Protein AF-A0A6C1E1D7-F1 (afdb_monomer_lite)

Radius of gyration: 38.69 Å; chains: 1; bounding box: 83×49×96 Å

Sequence (293 aa):
MMQIEDVDTNLYDLSISTILPQDEPNFANFLEQNPKIRDDPMIQKLKPLKYFTLKNVTLKKIHELESTGTFCSSDNKLQNFLNDIANTIKNPNYAIDYVTQEIYITKETLTKISEMNHSLDIELSRLKKHVDHTIKDFQKAKDFSPVHKSKFGNFKNAVKKVQGRERSELQGMKFKWNTKQLYERGVLKTIRGEKLAELTVKVFGSSGPKFPDIIFKISTSDGSRFGIQMIDKRKGPDKRYSDDVDSFSFKDLIKTQVEPKIETWKLFHSNVVVNNSQLLHLIVSFFYKRNAL

Foldseek 3Di:
DDDVPPDPDQVLCVLPDDDDPVQFVVQVVVCVVPVVVCPDPVQVPQVVNTPVSVSVVVVVVVVVCVVVVVDDSPPSCVVVVVVVVVVCVVPVPVVVVVVVVVVVVVVVVVVVVVVVVVVVVVVVVVVVVVVVVVQQVLLVVFAQAADDDDPVNVVVVVVVVVVVPPAPDDGTYKDKDFPLRCVVLQFWDAAPPDDFQDQDDDPDDDGGGDDFRKMWMWGDRRLQKIKIWIAHPVPPPVRSPPGQIDMDGLVVLVVCCDPVNPQWDAGSPNRTITGSVSVNVVCCVPRRDPPPD

Structure (mmCIF, N/CA/C/O backbone):
data_AF-A0A6C1E1D7-F1
#
_entry.id   AF-A0A6C1E1D7-F1
#
loop_
_atom_site.group_PDB
_atom_site.id
_atom_site.type_symbol
_atom_site.label_atom_id
_atom_site.label_alt_id
_atom_site.label_comp_id
_atom_site.label_asym_id
_atom_site.label_entity_id
_atom_site.label_seq_id
_atom_site.pdbx_PDB_ins_code
_atom_site.Cartn_x
_atom_site.Cartn_y
_atom_site.Cartn_z
_atom_site.occupancy
_atom_site.B_iso_or_equiv
_atom_site.auth_seq_id
_atom_site.auth_comp_id
_atom_site.auth_asym_id
_atom_site.auth_atom_id
_atom_site.pdbx_PDB_model_num
ATOM 1 N N . MET A 1 1 ? -23.536 -16.550 46.607 1.00 36.09 1 MET A N 1
ATOM 2 C CA . MET A 1 1 ? -24.180 -16.534 45.278 1.00 36.09 1 MET A CA 1
ATOM 3 C C . MET A 1 1 ? -25.668 -16.416 45.520 1.00 36.09 1 MET A C 1
ATOM 5 O O . MET A 1 1 ? -26.163 -17.190 46.320 1.00 36.09 1 MET A O 1
ATOM 9 N N . MET A 1 2 ? -26.338 -15.419 44.945 1.00 35.50 2 MET A N 1
ATOM 10 C CA . MET A 1 2 ? -27.796 -15.319 45.012 1.00 35.50 2 MET A CA 1
ATOM 11 C C . MET A 1 2 ? -28.295 -15.746 43.638 1.00 35.50 2 MET A C 1
ATOM 13 O O . MET A 1 2 ? -28.261 -14.963 42.692 1.00 35.50 2 MET A O 1
ATOM 17 N N . GLN A 1 3 ? -28.596 -17.034 43.511 1.00 43.88 3 GLN A N 1
ATOM 18 C CA . GLN A 1 3 ? -29.315 -17.549 42.356 1.00 43.88 3 GLN A CA 1
ATOM 19 C C . GLN A 1 3 ? -30.718 -16.927 42.415 1.00 43.88 3 GLN A C 1
ATOM 21 O O . GLN A 1 3 ? -31.262 -16.755 43.505 1.00 43.88 3 GLN A O 1
ATOM 26 N N . ILE A 1 4 ? -31.284 -16.511 41.284 1.00 48.66 4 ILE A N 1
ATOM 27 C CA . ILE A 1 4 ? -32.709 -16.169 41.249 1.00 48.66 4 ILE A CA 1
ATOM 28 C C . ILE A 1 4 ? -33.431 -17.514 41.398 1.00 48.66 4 ILE A C 1
ATOM 30 O O . ILE A 1 4 ? -33.478 -18.296 40.456 1.00 48.66 4 ILE A O 1
ATOM 34 N N . GLU A 1 5 ? -33.852 -17.825 42.624 1.00 42.12 5 GLU A N 1
ATOM 35 C CA . GLU A 1 5 ? -34.173 -19.179 43.109 1.00 42.12 5 GLU A CA 1
ATOM 36 C C . GLU A 1 5 ? -35.481 -19.797 42.580 1.00 42.12 5 GLU A C 1
ATOM 38 O O . GLU A 1 5 ? -35.833 -20.882 43.017 1.00 42.12 5 GLU A O 1
ATOM 43 N N . ASP A 1 6 ? -36.158 -19.203 41.595 1.00 39.72 6 ASP A N 1
ATOM 44 C CA . ASP A 1 6 ? -37.453 -19.720 41.106 1.00 39.72 6 ASP A CA 1
ATOM 45 C C . ASP A 1 6 ? -37.507 -20.005 39.596 1.00 39.72 6 ASP A C 1
ATOM 47 O O . ASP A 1 6 ? -38.583 -20.192 39.026 1.00 39.72 6 ASP A O 1
ATOM 51 N N . VAL A 1 7 ? -36.363 -20.037 38.908 1.00 46.25 7 VAL A N 1
ATOM 52 C CA . VAL A 1 7 ? -36.336 -20.245 37.455 1.00 46.25 7 VAL A CA 1
ATOM 53 C C . VAL A 1 7 ? -35.303 -21.317 37.101 1.00 46.25 7 VAL A C 1
ATOM 55 O O . VAL A 1 7 ? -34.115 -21.034 36.994 1.00 46.25 7 VAL A O 1
ATOM 58 N N . ASP A 1 8 ? -35.766 -22.546 36.841 1.00 48.56 8 ASP A N 1
ATOM 59 C CA . ASP A 1 8 ? -34.984 -23.667 36.269 1.00 48.56 8 ASP A CA 1
ATOM 60 C C . ASP A 1 8 ? -34.474 -23.388 34.827 1.00 48.56 8 ASP A C 1
ATOM 62 O O . ASP A 1 8 ? -34.081 -24.295 34.094 1.00 48.56 8 ASP A O 1
ATOM 66 N N . THR A 1 9 ? -34.495 -22.130 34.376 1.00 54.38 9 THR A N 1
ATOM 67 C CA . THR A 1 9 ? -34.135 -21.693 33.019 1.00 54.38 9 THR A CA 1
ATOM 68 C C . THR A 1 9 ? -33.149 -20.521 33.051 1.00 54.38 9 THR A C 1
ATOM 70 O O . THR A 1 9 ? -33.121 -19.718 33.984 1.00 54.38 9 THR A O 1
ATOM 73 N N . ASN A 1 10 ? -32.288 -20.434 32.033 1.00 66.81 10 ASN A N 1
ATOM 74 C CA . ASN A 1 10 ? -31.300 -19.363 31.892 1.00 66.81 10 ASN A CA 1
ATOM 75 C C . ASN A 1 10 ? -32.031 -18.006 31.796 1.00 66.81 10 ASN A C 1
ATOM 77 O O . ASN A 1 10 ? -33.086 -17.904 31.172 1.00 66.81 10 ASN A O 1
ATOM 81 N N . LEU A 1 11 ? -31.477 -16.931 32.369 1.00 70.19 11 LEU A N 1
ATOM 82 C CA . LEU A 1 11 ? -32.023 -15.566 32.235 1.00 70.19 11 LEU A CA 1
ATOM 83 C C . LEU A 1 11 ? -32.239 -15.147 30.776 1.00 70.19 11 LEU A C 1
ATOM 85 O O . LEU A 1 11 ? -33.115 -14.332 30.480 1.00 70.19 11 LEU A O 1
ATOM 89 N N . TYR A 1 12 ? -31.451 -15.715 29.866 1.00 72.06 12 TYR A N 1
ATOM 90 C CA . TYR A 1 12 ? -31.672 -15.569 28.438 1.00 72.06 12 TYR A CA 1
ATOM 91 C C . TYR A 1 12 ? -33.007 -16.179 27.990 1.00 72.06 12 TYR A C 1
ATOM 93 O O . TYR A 1 12 ? -33.784 -15.497 27.324 1.00 72.06 12 TYR A O 1
ATOM 101 N N . ASP A 1 13 ? -33.332 -17.394 28.430 1.00 71.50 13 ASP A N 1
ATOM 102 C CA . ASP A 1 13 ? -34.593 -18.079 28.122 1.00 71.50 13 ASP A CA 1
ATOM 103 C C . ASP A 1 13 ? -35.796 -17.293 28.666 1.00 71.50 13 ASP A C 1
ATOM 105 O O . ASP A 1 13 ? -36.808 -17.115 27.983 1.00 71.50 13 ASP A O 1
ATOM 109 N N . LEU A 1 14 ? -35.654 -16.717 29.866 1.00 73.62 14 LEU A N 1
ATOM 110 C CA . LEU A 1 14 ? -36.649 -15.812 30.441 1.00 73.62 14 LEU A CA 1
ATOM 111 C C . LEU A 1 14 ? -36.851 -14.569 29.557 1.00 73.62 14 LEU A C 1
ATOM 113 O O . LEU A 1 14 ? -37.985 -14.131 29.342 1.00 73.62 14 LEU A O 1
ATOM 117 N N . SER A 1 15 ? -35.768 -14.014 29.007 1.00 73.75 15 SER A N 1
ATOM 118 C CA . SER A 1 15 ? -35.826 -12.829 28.149 1.00 73.75 15 SER A CA 1
ATOM 119 C C . SER A 1 15 ? -36.533 -13.094 26.814 1.00 73.75 15 SER A C 1
ATOM 121 O O . SER A 1 15 ? -37.284 -12.231 26.363 1.00 73.75 15 SER A O 1
ATOM 123 N N . ILE A 1 16 ? -36.383 -14.290 26.231 1.00 77.06 16 ILE A N 1
ATOM 124 C CA . ILE A 1 16 ? -36.999 -14.675 24.944 1.00 77.06 16 ILE A CA 1
ATOM 125 C C . ILE A 1 16 ? -38.365 -15.360 25.091 1.00 77.06 16 ILE A C 1
ATOM 127 O O . ILE A 1 16 ? -39.047 -15.589 24.093 1.00 77.06 16 ILE A O 1
ATOM 131 N N . SER A 1 17 ? -38.777 -15.688 26.319 1.00 81.88 17 SER A N 1
ATOM 132 C CA . SER A 1 17 ? -40.059 -16.343 26.589 1.00 81.88 17 SER A CA 1
ATOM 133 C C . SER A 1 17 ? -41.255 -15.547 26.046 1.00 81.88 17 SER A C 1
ATOM 135 O O . SER A 1 17 ? -41.239 -14.315 25.948 1.00 81.88 17 SER A O 1
ATOM 137 N N . THR A 1 18 ? -42.343 -16.236 25.719 1.00 84.62 18 THR A N 1
ATOM 138 C CA . THR A 1 18 ? -43.606 -15.581 25.358 1.00 84.62 18 THR A CA 1
ATOM 139 C C . THR A 1 18 ? -44.184 -14.812 26.541 1.00 84.62 18 THR A C 1
ATOM 141 O O . THR A 1 18 ? -44.190 -15.307 27.662 1.00 84.62 18 THR A O 1
ATOM 144 N N . ILE A 1 19 ? -44.686 -13.604 26.280 1.00 85.12 19 ILE A N 1
ATOM 145 C CA . ILE A 1 19 ? -45.409 -12.807 27.278 1.00 85.12 19 ILE A CA 1
ATOM 146 C C . ILE A 1 19 ? -46.779 -13.439 27.502 1.00 85.12 19 ILE A C 1
ATOM 148 O O . ILE A 1 19 ? -47.523 -13.671 26.546 1.00 85.12 19 ILE A O 1
ATOM 152 N N . LEU A 1 20 ? -47.100 -13.711 28.761 1.00 88.44 20 LEU A N 1
ATOM 153 C CA . LEU A 1 20 ? -48.358 -14.307 29.173 1.00 88.44 20 LEU A CA 1
ATOM 154 C C . LEU A 1 20 ? -49.388 -13.211 29.501 1.00 88.44 20 LEU A C 1
ATOM 156 O O . LEU A 1 20 ? -49.014 -12.107 29.905 1.00 88.44 20 LEU A O 1
ATOM 160 N N . PRO A 1 21 ? -50.701 -13.484 29.370 1.00 86.69 21 PRO A N 1
ATOM 161 C CA . PRO A 1 21 ? -51.744 -12.494 29.652 1.00 86.69 21 PRO A CA 1
ATOM 162 C C . PRO A 1 21 ? -51.687 -11.895 31.067 1.00 86.69 21 PRO A C 1
ATOM 164 O O . PRO A 1 21 ? -52.088 -10.749 31.258 1.00 86.69 21 PRO A O 1
ATOM 167 N N . GLN A 1 22 ? -51.177 -12.646 32.049 1.00 88.94 22 GLN A N 1
ATOM 168 C CA . GLN A 1 22 ? -51.010 -12.196 33.434 1.00 88.94 22 GLN A CA 1
ATOM 169 C C . GLN A 1 22 ? -49.817 -11.252 33.667 1.00 88.94 22 GLN A C 1
ATOM 171 O O . GLN A 1 22 ? -49.770 -10.587 34.699 1.00 88.94 22 GLN A O 1
ATOM 176 N N . ASP A 1 23 ? -48.867 -11.147 32.736 1.00 87.81 23 ASP A N 1
ATOM 177 C CA . ASP A 1 23 ? -47.647 -10.363 32.967 1.00 87.81 23 ASP A CA 1
ATOM 178 C C . ASP A 1 23 ? -47.924 -8.854 32.975 1.00 87.81 23 ASP A C 1
ATOM 180 O O . ASP A 1 23 ? -47.331 -8.109 33.751 1.00 87.81 23 ASP A O 1
ATOM 184 N N . GLU A 1 24 ? -48.872 -8.395 32.156 1.00 92.00 24 GLU A N 1
ATOM 185 C CA . GLU A 1 24 ? -49.296 -6.991 32.117 1.00 92.00 24 GLU A CA 1
ATOM 186 C C . GLU A 1 24 ? -49.972 -6.526 33.421 1.00 92.00 24 GLU A C 1
ATOM 188 O O . GLU A 1 24 ? -49.528 -5.520 33.983 1.00 92.00 24 GLU A O 1
ATOM 193 N N . PRO A 1 25 ? -50.998 -7.218 33.964 1.00 92.06 25 PRO A N 1
ATOM 194 C CA . PRO A 1 25 ? -51.576 -6.831 35.249 1.00 92.06 25 PRO A CA 1
ATOM 195 C C . PRO A 1 25 ? -50.576 -6.974 36.406 1.00 92.06 25 PRO A C 1
ATOM 197 O O . PRO A 1 25 ? -50.569 -6.133 37.303 1.00 92.06 25 PRO A O 1
ATOM 200 N N . ASN A 1 26 ? -49.680 -7.967 36.370 1.00 92.00 26 ASN A N 1
ATOM 201 C CA . ASN A 1 26 ? -48.618 -8.095 37.371 1.00 92.00 26 ASN A CA 1
ATOM 202 C C . ASN A 1 26 ? -47.640 -6.914 37.324 1.00 92.00 26 ASN A C 1
ATOM 204 O O . ASN A 1 26 ? -47.267 -6.379 38.366 1.00 92.00 26 ASN A O 1
ATOM 208 N N . PHE A 1 27 ? -47.256 -6.472 36.126 1.00 92.56 27 PHE A N 1
ATOM 209 C CA . PHE A 1 27 ? -46.390 -5.312 35.945 1.00 92.56 27 PHE A CA 1
ATOM 210 C C . PHE A 1 27 ? -47.060 -4.011 36.399 1.00 92.56 27 PHE A C 1
ATOM 212 O O . PHE A 1 27 ? -46.421 -3.197 37.066 1.00 92.56 27 PHE A O 1
ATOM 219 N N . ALA A 1 28 ? -48.349 -3.829 36.104 1.00 91.69 28 ALA A N 1
ATOM 220 C CA . ALA A 1 28 ? -49.115 -2.688 36.601 1.00 91.69 28 ALA A CA 1
ATOM 221 C C . ALA A 1 28 ? -49.142 -2.660 38.140 1.00 91.69 28 ALA A C 1
ATOM 223 O O . ALA A 1 28 ? -48.751 -1.657 38.739 1.00 91.69 28 ALA A O 1
ATOM 224 N N . ASN A 1 29 ? -49.481 -3.788 38.775 1.00 94.44 29 ASN A N 1
ATOM 225 C CA . ASN A 1 29 ? -49.466 -3.928 40.233 1.00 94.44 29 ASN A CA 1
ATOM 226 C C . ASN A 1 29 ? -48.073 -3.659 40.825 1.00 94.44 29 ASN A C 1
ATOM 228 O O . ASN A 1 29 ? -47.947 -2.979 41.842 1.00 94.44 29 ASN A O 1
ATOM 232 N N . PHE A 1 30 ? -47.012 -4.152 40.180 1.00 93.12 30 PHE A N 1
ATOM 233 C CA . PHE A 1 30 ? -45.635 -3.918 40.613 1.00 93.12 30 PHE A CA 1
ATOM 234 C C . PHE A 1 30 ? -45.267 -2.428 40.605 1.00 93.12 30 PHE A C 1
ATOM 236 O O . PHE A 1 30 ? -44.665 -1.941 41.565 1.00 93.12 30 PHE A O 1
ATOM 243 N N . LEU A 1 31 ? -45.642 -1.691 39.555 1.00 93.12 31 LEU A N 1
ATOM 244 C CA . LEU A 1 31 ? -45.391 -0.251 39.461 1.00 93.12 31 LEU A CA 1
ATOM 245 C C . LEU A 1 31 ? -46.204 0.555 40.481 1.00 93.12 31 LEU A C 1
ATOM 247 O O . LEU A 1 31 ? -45.703 1.548 41.007 1.00 93.12 31 LEU A O 1
ATOM 251 N N . GLU A 1 32 ? -47.436 0.138 40.775 1.00 92.75 32 GLU A N 1
ATOM 252 C CA . GLU A 1 32 ? -48.267 0.763 41.811 1.00 92.75 32 GLU A CA 1
ATOM 253 C C . GLU A 1 32 ? -47.680 0.565 43.212 1.00 92.75 32 GLU A C 1
ATOM 255 O O . GLU A 1 32 ? -47.616 1.511 43.998 1.00 92.75 32 GLU A O 1
ATOM 260 N N . GLN A 1 33 ? -47.185 -0.640 43.503 1.00 94.44 33 GLN A N 1
ATOM 261 C CA . GLN A 1 33 ? -46.543 -0.965 44.778 1.00 94.44 33 GLN A CA 1
ATOM 262 C C . GLN A 1 33 ? -45.163 -0.308 44.940 1.00 94.44 33 GLN A C 1
ATOM 264 O O . GLN A 1 33 ? -44.702 -0.127 46.066 1.00 94.44 33 GLN A O 1
ATOM 269 N N . ASN A 1 34 ? -44.507 0.084 43.839 1.00 93.00 34 ASN A N 1
ATOM 270 C CA . ASN A 1 34 ? -43.153 0.642 43.844 1.00 93.00 34 ASN A CA 1
ATOM 271 C C . ASN A 1 34 ? -43.075 2.004 43.120 1.00 93.00 34 ASN A C 1
ATOM 273 O O . ASN A 1 34 ? -42.485 2.097 42.037 1.00 93.00 34 ASN A O 1
ATOM 277 N N . PRO A 1 35 ? -43.568 3.101 43.736 1.00 90.25 35 PRO A N 1
ATOM 278 C CA . PRO A 1 35 ? -43.609 4.425 43.106 1.00 90.25 35 PRO A CA 1
ATOM 279 C C . PRO A 1 35 ? -42.238 4.924 42.637 1.00 90.25 35 PRO A C 1
ATOM 281 O O . PRO A 1 35 ? -42.123 5.504 41.564 1.00 90.25 35 PRO A O 1
ATOM 284 N N . LYS A 1 36 ? -41.173 4.623 43.393 1.00 89.06 36 LYS A N 1
ATOM 285 C CA . LYS A 1 36 ? -39.797 5.003 43.032 1.00 89.06 36 LYS A CA 1
ATOM 286 C C . LYS A 1 36 ? -39.331 4.389 41.709 1.00 89.06 36 LYS A C 1
ATOM 288 O O . LYS A 1 36 ? -38.561 5.020 41.000 1.00 89.06 36 LYS A O 1
ATOM 293 N N . ILE A 1 37 ? -39.781 3.174 41.390 1.00 87.81 37 ILE A N 1
ATOM 294 C CA . ILE A 1 37 ? -39.448 2.495 40.129 1.00 87.81 37 ILE A CA 1
ATOM 295 C C . ILE A 1 37 ? -40.308 3.056 39.000 1.00 87.81 37 ILE A C 1
ATOM 297 O O . ILE A 1 37 ? -39.813 3.293 37.903 1.00 87.81 37 ILE A O 1
ATOM 301 N N . ARG A 1 38 ? -41.589 3.324 39.272 1.00 88.56 38 ARG A N 1
ATOM 302 C CA . ARG A 1 38 ? -42.492 3.969 38.311 1.00 88.56 38 ARG A CA 1
ATOM 303 C C . ARG A 1 38 ? -41.980 5.339 37.864 1.00 88.56 38 ARG A C 1
ATOM 305 O O . ARG A 1 38 ? -42.117 5.689 36.694 1.00 88.56 38 ARG A O 1
ATOM 312 N N . ASP A 1 39 ? -41.385 6.084 38.787 1.00 89.12 39 ASP A N 1
ATOM 313 C CA . ASP A 1 39 ? -40.860 7.422 38.531 1.00 89.12 39 ASP A CA 1
ATOM 314 C C . ASP A 1 39 ? -39.430 7.410 37.951 1.00 89.12 39 ASP A C 1
ATOM 316 O O . ASP A 1 39 ? -38.880 8.471 37.648 1.00 89.12 39 ASP A O 1
ATOM 320 N N . ASP A 1 40 ? -38.831 6.231 37.741 1.00 89.44 40 ASP A N 1
ATOM 321 C CA . ASP A 1 40 ? -37.514 6.110 37.124 1.00 89.44 40 ASP A CA 1
ATOM 322 C C . ASP A 1 40 ? -37.534 6.615 35.660 1.00 89.44 40 ASP A C 1
ATOM 324 O O . ASP A 1 40 ? -38.411 6.227 34.873 1.00 89.44 40 ASP A O 1
ATOM 328 N N . PRO A 1 41 ? -36.563 7.451 35.238 1.00 88.62 41 PRO A N 1
ATOM 329 C CA . PRO A 1 41 ? -36.518 8.006 33.886 1.00 88.62 41 PRO A CA 1
ATOM 330 C C . PRO A 1 41 ? -36.483 6.966 32.758 1.00 88.62 41 PRO A C 1
ATOM 332 O O . PRO A 1 41 ? -36.888 7.279 31.637 1.00 88.62 41 PRO A O 1
ATOM 335 N N . MET A 1 42 ? -35.964 5.758 32.996 1.00 86.31 42 MET A N 1
ATOM 336 C CA . MET A 1 42 ? -35.980 4.665 32.022 1.00 86.31 42 MET A CA 1
ATOM 337 C C . MET A 1 42 ? -37.386 4.077 31.885 1.00 86.31 42 MET A C 1
ATOM 339 O O . MET A 1 42 ? -37.840 3.847 30.764 1.00 86.31 42 MET A O 1
ATOM 343 N N . ILE A 1 43 ? -38.090 3.890 33.003 1.00 89.50 43 ILE A N 1
ATOM 344 C CA . ILE A 1 43 ? -39.451 3.344 33.035 1.00 89.50 43 ILE A CA 1
ATOM 345 C C . ILE A 1 43 ? -40.447 4.334 32.426 1.00 89.50 43 ILE A C 1
ATOM 347 O O . ILE A 1 43 ? -41.242 3.954 31.568 1.00 89.50 43 ILE A O 1
ATOM 351 N N . GLN A 1 44 ? -40.341 5.628 32.738 1.00 88.50 44 GLN A N 1
ATOM 352 C CA . GLN A 1 44 ? -41.200 6.666 32.148 1.00 88.50 44 GLN A CA 1
ATOM 353 C C . GLN A 1 44 ? -41.038 6.822 30.624 1.00 88.50 44 GLN A C 1
ATOM 355 O O . GLN A 1 44 ? -41.940 7.316 29.940 1.00 88.50 44 GLN A O 1
ATOM 360 N N . LYS A 1 45 ? -39.894 6.409 30.063 1.00 89.62 45 LYS A N 1
ATOM 361 C CA . LYS A 1 45 ? -39.649 6.427 28.610 1.00 89.62 45 LYS A CA 1
ATOM 362 C C . LYS A 1 45 ? -40.351 5.290 27.867 1.00 89.62 45 LYS A C 1
ATOM 364 O O . LYS A 1 45 ? -40.435 5.352 26.639 1.00 89.62 45 LYS A O 1
ATOM 369 N N . LEU A 1 46 ? -40.869 4.281 28.569 1.00 89.00 46 LEU A N 1
ATOM 370 C CA . LEU A 1 46 ? -41.633 3.197 27.959 1.00 89.00 46 LEU A CA 1
ATOM 371 C C . LEU A 1 46 ? -42.974 3.743 27.454 1.00 89.00 46 LEU A C 1
ATOM 373 O O . LEU A 1 46 ? -43.856 4.104 28.232 1.00 89.00 46 LEU A O 1
ATOM 377 N N . LYS A 1 47 ? -43.130 3.820 26.130 1.00 88.31 47 LYS A N 1
ATOM 378 C CA . LYS A 1 47 ? -44.359 4.279 25.471 1.00 88.31 47 LYS A CA 1
ATOM 379 C C . LYS A 1 47 ? -44.847 3.213 24.483 1.00 88.31 47 LYS A C 1
ATOM 381 O O . LYS A 1 47 ? -44.211 3.047 23.444 1.00 88.31 47 LYS A O 1
ATOM 386 N N . PRO A 1 48 ? -45.960 2.511 24.765 1.00 89.25 48 PRO A N 1
ATOM 387 C CA . PRO A 1 48 ? -46.789 2.596 25.977 1.00 89.25 48 PRO A CA 1
ATOM 388 C C . PRO A 1 48 ? -46.095 1.994 27.216 1.00 89.25 48 PRO A C 1
ATOM 390 O O . PRO A 1 48 ? -45.257 1.104 27.066 1.00 89.25 48 PRO A O 1
ATOM 393 N N . LEU A 1 49 ? -46.464 2.447 28.424 1.00 90.31 49 LEU A N 1
ATOM 394 C CA . LEU A 1 49 ? -45.968 1.909 29.702 1.00 90.31 49 LEU A CA 1
ATOM 395 C C . LEU A 1 49 ? -46.601 0.534 29.958 1.00 90.31 49 LEU A C 1
ATOM 397 O O . LEU A 1 49 ? -47.606 0.411 30.649 1.00 90.31 49 LEU A O 1
ATOM 401 N N . LYS A 1 50 ? -46.045 -0.482 29.303 1.00 91.88 50 LYS A N 1
ATOM 402 C CA . LYS A 1 50 ? -46.510 -1.870 29.300 1.00 91.88 50 LYS A CA 1
ATOM 403 C C . LYS A 1 50 ? -45.334 -2.810 29.504 1.00 91.88 50 LYS A C 1
ATOM 405 O O . LYS A 1 50 ? -44.215 -2.488 29.086 1.00 91.88 50 LYS A O 1
ATOM 410 N N . TYR A 1 51 ? -45.602 -3.983 30.065 1.00 90.25 51 TYR A N 1
ATOM 411 C CA . TYR A 1 51 ? -44.592 -5.023 30.237 1.00 90.25 51 TYR A CA 1
ATOM 412 C C . TYR A 1 51 ? -44.012 -5.458 28.888 1.00 90.25 51 TYR A C 1
ATOM 414 O O . TYR A 1 51 ? -42.797 -5.585 28.742 1.00 90.25 51 TYR A O 1
ATOM 422 N N . PHE A 1 52 ? -44.858 -5.564 27.859 1.00 90.25 52 PHE A N 1
ATOM 423 C CA . PHE A 1 52 ? -44.429 -5.828 26.486 1.00 90.25 52 PHE A CA 1
ATOM 424 C C . PHE A 1 52 ? -43.379 -4.829 25.984 1.00 90.25 52 PHE A C 1
ATOM 426 O O . PHE A 1 52 ? -42.367 -5.215 25.395 1.00 90.25 52 PHE A O 1
ATOM 433 N N . THR A 1 53 ? -43.589 -3.536 26.240 1.00 90.19 53 THR A N 1
ATOM 434 C CA . THR A 1 53 ? -42.646 -2.487 25.834 1.00 90.19 53 THR A CA 1
ATOM 435 C C . THR A 1 53 ? -41.333 -2.609 26.597 1.00 90.19 53 THR A C 1
ATOM 437 O O . THR A 1 53 ? -40.273 -2.515 25.982 1.00 90.19 53 THR A O 1
ATOM 440 N N . LEU A 1 54 ? -41.389 -2.855 27.912 1.00 90.31 54 LEU A N 1
ATOM 441 C CA . LEU A 1 54 ? -40.199 -3.091 28.731 1.00 90.31 54 LEU A CA 1
ATOM 442 C C . LEU A 1 54 ? -39.389 -4.272 28.185 1.00 90.31 54 LEU A C 1
ATOM 444 O O . LEU A 1 54 ? -38.199 -4.123 27.918 1.00 90.31 54 LEU A O 1
ATOM 448 N N . LYS A 1 55 ? -40.041 -5.417 27.955 1.00 88.75 55 LYS A N 1
ATOM 449 C CA . LYS A 1 55 ? -39.388 -6.632 27.456 1.00 88.75 55 LYS A CA 1
ATOM 450 C C . LYS A 1 55 ? -38.733 -6.407 26.093 1.00 88.75 55 LYS A C 1
ATOM 452 O O . LYS A 1 55 ? -37.569 -6.753 25.917 1.00 88.75 55 LYS A O 1
ATOM 457 N N . ASN A 1 56 ? -39.420 -5.747 25.162 1.00 88.25 56 ASN A N 1
ATOM 458 C CA . ASN A 1 56 ? -38.863 -5.442 23.841 1.00 88.25 56 ASN A CA 1
ATOM 459 C C . ASN A 1 56 ? -37.679 -4.476 23.887 1.00 88.25 56 ASN A C 1
ATOM 461 O O . ASN A 1 56 ? -36.703 -4.667 23.163 1.00 88.25 56 ASN A O 1
ATOM 465 N N . VAL A 1 57 ? -37.748 -3.431 24.716 1.00 89.25 57 VAL A N 1
ATOM 466 C CA . VAL A 1 57 ? -36.629 -2.493 24.880 1.00 89.25 57 VAL A CA 1
ATOM 467 C C . VAL A 1 57 ? -35.421 -3.215 25.476 1.00 89.25 57 VAL A C 1
ATOM 469 O O . VAL A 1 57 ? -34.311 -3.046 24.972 1.00 89.25 57 VAL A O 1
ATOM 472 N N . THR A 1 58 ? -35.633 -4.062 26.484 1.00 86.94 58 THR A N 1
ATOM 473 C CA . THR A 1 58 ? -34.578 -4.877 27.098 1.00 86.94 58 THR A CA 1
ATOM 474 C C . THR A 1 58 ? -33.955 -5.846 26.093 1.00 86.94 58 THR A C 1
ATOM 476 O O . THR A 1 58 ? -32.736 -5.859 25.947 1.00 86.94 58 THR A O 1
ATOM 479 N N . LEU A 1 59 ? -34.764 -6.586 25.329 1.00 86.62 59 LEU A N 1
ATOM 480 C CA . LEU A 1 59 ? -34.282 -7.493 24.278 1.00 86.62 59 LEU A CA 1
ATOM 481 C C . LEU A 1 59 ? -33.488 -6.761 23.195 1.00 86.62 59 LEU A C 1
ATOM 483 O O . LEU A 1 59 ? -32.420 -7.214 22.788 1.00 86.62 59 LEU A O 1
ATOM 487 N N . LYS A 1 60 ? -33.962 -5.590 22.759 1.00 87.06 60 LYS A N 1
ATOM 488 C CA . LYS A 1 60 ? -33.235 -4.763 21.794 1.00 87.06 60 LYS A CA 1
ATOM 489 C C . LYS A 1 60 ? -31.861 -4.360 22.331 1.00 87.06 60 LYS A C 1
ATOM 491 O O . LYS A 1 60 ? -30.883 -4.418 21.596 1.00 87.06 60 LYS A O 1
ATOM 496 N N . LYS A 1 61 ? -31.775 -3.982 23.608 1.00 85.31 61 LYS A N 1
ATOM 497 C CA . LYS A 1 61 ? -30.509 -3.613 24.254 1.00 85.31 61 LYS A CA 1
ATOM 498 C C . LYS A 1 61 ? -29.562 -4.801 24.406 1.00 85.31 61 LYS A C 1
ATOM 500 O O . LYS A 1 61 ? -28.372 -4.646 24.153 1.00 85.31 61 LYS A O 1
ATOM 505 N N . ILE A 1 62 ? -30.087 -5.975 24.752 1.00 83.38 62 ILE A N 1
ATOM 506 C CA . ILE A 1 62 ? -29.332 -7.237 24.784 1.00 83.38 62 ILE A CA 1
ATOM 507 C C . ILE A 1 62 ? -28.723 -7.517 23.404 1.00 83.38 62 ILE A C 1
ATOM 509 O O . ILE A 1 62 ? -27.517 -7.725 23.308 1.00 83.38 62 ILE A O 1
ATOM 513 N N . HIS A 1 63 ? -29.515 -7.426 22.332 1.00 84.25 63 HIS A N 1
ATOM 514 C CA . HIS A 1 63 ? -29.016 -7.626 20.969 1.00 84.25 63 HIS A CA 1
ATOM 515 C C . HIS A 1 63 ? -28.019 -6.557 20.513 1.00 84.25 63 HIS A C 1
ATOM 517 O O . HIS A 1 63 ? -27.047 -6.886 19.839 1.00 84.25 63 HIS A O 1
ATOM 523 N N . GLU A 1 64 ? -28.225 -5.286 20.870 1.00 83.69 64 GLU A N 1
ATOM 524 C CA . GLU A 1 64 ? -27.260 -4.217 20.582 1.00 83.69 64 GLU A CA 1
ATOM 525 C C . GLU A 1 64 ? -25.891 -4.546 21.199 1.00 83.69 64 GLU A C 1
ATOM 527 O O . GLU A 1 64 ? -24.880 -4.504 20.502 1.00 83.69 64 GLU A O 1
ATOM 532 N N . LEU A 1 65 ? -25.860 -4.953 22.469 1.00 80.44 65 LEU A N 1
ATOM 533 C CA . LEU A 1 65 ? -24.627 -5.305 23.179 1.00 80.44 65 LEU A CA 1
ATOM 534 C C . LEU A 1 65 ? -23.968 -6.601 22.671 1.00 80.44 65 LEU A C 1
ATOM 536 O O . LEU A 1 65 ? -22.742 -6.733 22.696 1.00 80.44 65 LEU A O 1
ATOM 540 N N . GLU A 1 66 ? -24.761 -7.560 22.199 1.00 82.25 66 GLU A N 1
ATOM 541 C CA . GLU A 1 66 ? -24.247 -8.761 21.538 1.00 82.25 66 GLU A CA 1
ATOM 542 C C . GLU A 1 66 ? -23.632 -8.418 20.174 1.00 82.25 66 GLU A C 1
ATOM 544 O O . GLU A 1 66 ? -22.537 -8.875 19.848 1.00 82.25 66 GLU A O 1
ATOM 549 N N . SER A 1 67 ? -24.274 -7.530 19.407 1.00 81.81 67 SER A N 1
ATOM 550 C CA . SER A 1 67 ? -23.773 -7.080 18.103 1.00 81.81 67 SER A CA 1
ATOM 551 C C . SER A 1 67 ? -22.457 -6.299 18.193 1.00 81.81 67 SER A C 1
ATOM 553 O O . SER A 1 67 ? -21.646 -6.351 17.269 1.00 81.81 67 SER A O 1
ATOM 555 N N . THR A 1 68 ? -22.202 -5.621 19.317 1.00 81.00 68 THR A N 1
ATOM 556 C CA . THR A 1 68 ? -20.925 -4.948 19.601 1.00 81.00 68 THR A CA 1
ATOM 557 C C . THR A 1 68 ? -19.849 -5.893 20.140 1.00 81.00 68 THR A C 1
ATOM 559 O O . THR A 1 68 ? -18.745 -5.445 20.443 1.00 81.00 68 THR A O 1
ATOM 562 N N . GLY A 1 69 ? -20.146 -7.192 20.272 1.00 73.75 69 GLY A N 1
ATOM 563 C CA . GLY A 1 69 ? -19.227 -8.199 20.807 1.00 73.75 69 GLY A CA 1
ATOM 564 C C . GLY A 1 69 ? -18.963 -8.055 22.307 1.00 73.75 69 GLY A C 1
ATOM 565 O O . GLY A 1 69 ? -18.010 -8.637 22.820 1.00 73.75 69 GLY A O 1
ATOM 566 N N . THR A 1 70 ? -19.780 -7.273 23.019 1.00 69.12 70 THR A N 1
ATOM 567 C CA . THR A 1 70 ? -19.576 -6.969 24.442 1.00 69.12 70 THR A CA 1
ATOM 568 C C . THR A 1 70 ? -19.930 -8.166 25.327 1.00 69.12 70 THR A C 1
ATOM 570 O O . THR A 1 70 ? -19.301 -8.370 26.363 1.00 69.12 70 THR A O 1
ATOM 573 N N . PHE A 1 71 ? -20.884 -9.008 24.914 1.00 70.88 71 PHE A N 1
ATOM 574 C CA . PHE A 1 71 ? -21.123 -10.317 25.527 1.00 70.88 71 PHE A CA 1
ATOM 575 C C . PHE A 1 71 ? -21.766 -11.309 24.546 1.00 70.88 71 PHE A C 1
ATOM 577 O O . PHE A 1 71 ? -22.187 -10.933 23.459 1.00 70.88 71 PHE A O 1
ATOM 584 N N . CYS A 1 72 ? -21.834 -12.583 24.946 1.00 66.88 72 CYS A N 1
ATOM 585 C CA . CYS A 1 72 ? -22.545 -13.642 24.229 1.00 66.88 72 CYS A CA 1
ATOM 586 C C . CYS A 1 72 ? -23.725 -14.100 25.086 1.00 66.88 72 CYS A C 1
ATOM 588 O O . CYS A 1 72 ? -23.538 -14.455 26.255 1.00 66.88 72 CYS A O 1
ATOM 590 N N . SER A 1 73 ? -24.933 -14.000 24.536 1.00 63.62 73 SER A N 1
ATOM 591 C CA . SER A 1 73 ? -26.173 -14.154 25.298 1.00 63.62 73 SER A CA 1
ATOM 592 C C . SER A 1 73 ? -26.485 -15.614 25.671 1.00 63.62 73 SER A C 1
ATOM 594 O O . SER A 1 73 ? -27.115 -15.854 26.701 1.00 63.62 73 SER A O 1
ATOM 596 N N . SER A 1 74 ? -25.933 -16.586 24.932 1.00 64.44 74 SER A N 1
ATOM 597 C CA . SER A 1 74 ? -26.068 -18.030 25.188 1.00 64.44 74 SER A CA 1
ATOM 598 C C . SER A 1 74 ? -25.276 -18.553 26.396 1.00 64.44 74 SER A C 1
ATOM 600 O O . SER A 1 74 ? -25.618 -19.600 26.937 1.00 64.44 74 SER A O 1
ATOM 602 N N . ASP A 1 75 ? -24.252 -17.829 26.863 1.00 65.31 75 ASP A N 1
ATOM 603 C CA . ASP A 1 75 ? -23.239 -18.355 27.799 1.00 65.31 75 ASP A CA 1
ATOM 604 C C . ASP A 1 75 ? -23.474 -17.957 29.270 1.00 65.31 75 ASP A C 1
ATOM 606 O O . ASP A 1 75 ? -22.530 -17.725 30.026 1.00 65.31 75 ASP A O 1
ATOM 610 N N . ASN A 1 76 ? -24.733 -17.824 29.699 1.00 62.47 76 ASN A N 1
ATOM 611 C CA . ASN A 1 76 ? -25.103 -17.503 31.091 1.00 62.47 76 ASN A CA 1
ATOM 612 C C . ASN A 1 76 ? -24.536 -16.153 31.615 1.00 62.47 76 ASN A C 1
ATOM 614 O O . ASN A 1 76 ? -24.554 -15.860 32.812 1.00 62.47 76 ASN A O 1
ATOM 618 N N . LYS A 1 77 ? -24.044 -15.286 30.715 1.00 67.56 77 LYS A N 1
ATOM 619 C CA . LYS A 1 77 ? -23.404 -14.000 31.055 1.00 67.56 77 LYS A CA 1
ATOM 620 C C . LYS A 1 77 ? -24.380 -12.955 31.599 1.00 67.56 77 LYS A C 1
ATOM 622 O O . LYS A 1 77 ? -23.950 -12.048 32.304 1.00 67.56 77 LYS A O 1
ATOM 627 N N . LEU A 1 78 ? -25.683 -13.098 31.340 1.00 73.00 78 LEU A N 1
ATOM 628 C CA . LEU A 1 78 ? -26.712 -12.237 31.938 1.00 73.00 78 LEU A CA 1
ATOM 629 C C . LEU A 1 78 ? -26.757 -12.384 33.467 1.00 73.00 78 LEU A C 1
ATOM 631 O O . LEU A 1 78 ? -26.911 -11.388 34.170 1.00 73.00 78 LEU A O 1
ATOM 635 N N . GLN A 1 79 ? -26.530 -13.595 33.990 1.00 73.69 79 GLN A N 1
ATOM 636 C CA . GLN A 1 79 ? -26.426 -13.815 35.433 1.00 73.69 79 GLN A CA 1
ATOM 637 C C . GLN A 1 79 ? -25.164 -13.163 36.008 1.00 73.69 79 GLN A C 1
ATOM 639 O O . GLN A 1 79 ? -25.209 -12.618 37.109 1.00 73.69 79 GLN A O 1
ATOM 644 N N . ASN A 1 80 ? -24.055 -13.165 35.262 1.00 73.31 80 ASN A N 1
ATOM 645 C CA . ASN A 1 80 ? -22.829 -12.482 35.682 1.00 73.31 80 ASN A CA 1
ATOM 646 C C . ASN A 1 80 ? -23.048 -10.972 35.793 1.00 73.31 80 ASN A C 1
ATOM 648 O O . ASN A 1 80 ? -22.708 -10.406 36.821 1.00 73.31 80 ASN A O 1
ATOM 652 N N . PHE A 1 81 ? -23.729 -10.345 34.827 1.00 74.69 81 PHE A N 1
ATOM 653 C CA . PHE A 1 81 ? -24.085 -8.926 34.931 1.00 74.69 81 PHE A CA 1
ATOM 654 C C . PHE A 1 81 ? -24.942 -8.622 36.162 1.00 74.69 81 PHE A C 1
ATOM 656 O O . PHE A 1 81 ? -24.683 -7.647 36.863 1.00 74.69 81 PHE A O 1
ATOM 663 N N . LEU A 1 82 ? -25.944 -9.452 36.464 1.00 76.31 82 LEU A N 1
ATOM 664 C CA . LEU A 1 82 ? -26.753 -9.271 37.673 1.00 76.31 82 LEU A CA 1
ATOM 665 C C . LEU A 1 82 ? -25.935 -9.461 38.953 1.00 76.31 82 LEU A C 1
ATOM 667 O O . LEU A 1 82 ? -26.109 -8.707 39.910 1.00 76.31 82 LEU A O 1
ATOM 671 N N . ASN A 1 83 ? -25.031 -10.440 38.966 1.00 76.56 83 ASN A N 1
ATOM 672 C CA . ASN A 1 83 ? -24.121 -10.665 40.082 1.00 76.56 83 ASN A CA 1
ATOM 673 C C . ASN A 1 83 ? -23.176 -9.475 40.271 1.00 76.56 83 ASN A C 1
ATOM 675 O O . ASN A 1 83 ? -22.969 -9.050 41.405 1.00 76.56 83 ASN A O 1
ATOM 679 N N . ASP A 1 84 ? -22.655 -8.913 39.185 1.00 74.25 84 ASP A N 1
ATOM 680 C CA . ASP A 1 84 ? -21.785 -7.743 39.206 1.00 74.25 84 ASP A CA 1
ATOM 681 C C . ASP A 1 84 ? -22.544 -6.523 39.727 1.00 74.25 84 ASP A C 1
ATOM 683 O O . ASP A 1 84 ? -22.076 -5.887 40.665 1.00 74.25 84 ASP A O 1
ATOM 687 N N . ILE A 1 85 ? -23.768 -6.269 39.248 1.00 80.62 85 ILE A N 1
ATOM 688 C CA . ILE A 1 85 ? -24.642 -5.204 39.770 1.00 80.62 85 ILE A CA 1
ATOM 689 C C . ILE A 1 85 ? -24.891 -5.396 41.272 1.00 80.62 85 ILE A C 1
ATOM 691 O O . ILE A 1 85 ? -24.744 -4.456 42.056 1.00 80.62 85 ILE A O 1
ATOM 695 N N . ALA A 1 86 ? -25.232 -6.613 41.701 1.00 79.56 86 ALA A N 1
ATOM 696 C CA . ALA A 1 86 ? -25.462 -6.913 43.110 1.00 79.56 86 ALA A CA 1
ATOM 697 C C . ALA A 1 86 ? -24.190 -6.719 43.953 1.00 79.56 86 ALA A C 1
ATOM 699 O O . ALA A 1 86 ? -24.265 -6.207 45.071 1.00 79.56 86 ALA A O 1
ATOM 700 N N . ASN A 1 87 ? -23.023 -7.094 43.429 1.00 75.19 87 ASN A N 1
ATOM 701 C CA . ASN A 1 87 ? -21.733 -6.906 44.087 1.00 75.19 87 ASN A CA 1
ATOM 702 C C . ASN A 1 87 ? -21.333 -5.427 44.153 1.00 75.19 87 ASN A C 1
ATOM 704 O O . ASN A 1 87 ? -20.841 -4.992 45.191 1.00 75.19 87 ASN A O 1
ATOM 708 N N . THR A 1 88 ? -21.601 -4.641 43.109 1.00 80.00 88 THR A N 1
ATOM 709 C CA . THR A 1 88 ? -21.392 -3.187 43.084 1.00 80.00 88 THR A CA 1
ATOM 710 C C . THR A 1 88 ? -22.280 -2.478 44.102 1.00 80.00 88 THR A C 1
ATOM 712 O O . THR A 1 88 ? -21.800 -1.604 44.818 1.00 80.00 88 THR A O 1
ATOM 715 N N . ILE A 1 89 ? -23.551 -2.876 44.231 1.00 79.00 89 ILE A N 1
ATOM 716 C CA . ILE A 1 89 ? -24.455 -2.326 45.254 1.00 79.00 89 ILE A CA 1
ATOM 717 C C . ILE A 1 89 ? -23.964 -2.685 46.664 1.00 79.00 89 ILE A C 1
ATOM 719 O O . ILE A 1 89 ? -24.012 -1.848 47.563 1.00 79.00 89 ILE A O 1
ATOM 723 N N . LYS A 1 90 ? -23.476 -3.917 46.864 1.00 80.56 90 LYS A N 1
ATOM 724 C CA . LYS A 1 90 ? -22.951 -4.379 48.160 1.00 80.56 90 LYS A CA 1
ATOM 725 C C . LYS A 1 90 ? -21.632 -3.706 48.541 1.00 80.56 90 LYS A C 1
ATOM 727 O O . LYS A 1 90 ? -21.426 -3.431 49.717 1.00 80.56 90 LYS A O 1
ATOM 732 N N . ASN A 1 91 ? -20.755 -3.452 47.570 1.00 81.44 91 ASN A N 1
ATOM 733 C CA . ASN A 1 91 ? -19.404 -2.932 47.782 1.00 81.44 91 ASN A CA 1
ATOM 734 C C . ASN A 1 91 ? -19.083 -1.792 46.794 1.00 81.44 91 ASN A C 1
ATOM 736 O O . ASN A 1 91 ? -18.265 -1.971 45.886 1.00 81.44 91 ASN A O 1
ATOM 740 N N . PRO A 1 92 ? -19.685 -0.602 46.968 1.00 79.50 92 PRO A N 1
ATOM 741 C CA . PRO A 1 92 ? -19.546 0.497 46.012 1.00 79.50 92 PRO A CA 1
ATOM 742 C C . PRO A 1 92 ? -18.106 1.013 45.903 1.00 79.50 92 PRO A C 1
ATOM 744 O O . PRO A 1 92 ? -17.639 1.294 44.803 1.00 79.50 92 PRO A O 1
ATOM 747 N N . ASN A 1 93 ? -17.369 1.069 47.017 1.00 82.38 93 ASN A N 1
ATOM 748 C CA . ASN A 1 93 ? -15.985 1.558 47.026 1.00 82.38 93 ASN A CA 1
ATOM 749 C C . ASN A 1 93 ? -15.047 0.653 46.214 1.00 82.38 93 ASN A C 1
ATOM 751 O O . ASN A 1 93 ? -14.243 1.153 45.439 1.00 82.38 93 ASN A O 1
ATOM 755 N N . TYR A 1 94 ? -15.212 -0.671 46.310 1.00 79.44 94 TYR A N 1
ATOM 756 C CA . TYR A 1 94 ? -14.411 -1.623 45.534 1.00 79.44 94 TYR A CA 1
ATOM 757 C C . TYR A 1 94 ? -14.624 -1.453 44.023 1.00 79.44 94 TYR A C 1
ATOM 759 O O . TYR A 1 94 ? -13.670 -1.486 43.249 1.00 79.44 94 TYR A O 1
ATOM 767 N N . ALA A 1 95 ? -15.871 -1.227 43.599 1.00 76.19 95 ALA A N 1
ATOM 768 C CA . ALA A 1 95 ? -16.186 -0.977 42.195 1.00 76.19 95 ALA A CA 1
ATOM 769 C C . ALA A 1 95 ? -15.593 0.355 41.701 1.00 76.19 95 ALA A C 1
ATOM 771 O O . ALA A 1 95 ? -15.059 0.414 40.595 1.00 76.19 95 ALA A O 1
ATOM 772 N N . ILE A 1 96 ? -15.646 1.409 42.524 1.00 83.69 96 ILE A N 1
ATOM 773 C CA . ILE A 1 96 ? -15.039 2.709 42.205 1.00 83.69 96 ILE A CA 1
ATOM 774 C C . ILE A 1 96 ? -13.521 2.572 42.049 1.00 83.69 96 ILE A C 1
ATOM 776 O O . ILE A 1 96 ? -12.967 3.074 41.068 1.00 83.69 96 ILE A O 1
ATOM 780 N N . ASP A 1 97 ? -12.856 1.874 42.969 1.00 85.81 97 ASP A N 1
ATOM 781 C CA . ASP A 1 97 ? -11.407 1.665 42.925 1.00 85.81 97 ASP A CA 1
ATOM 782 C C . ASP A 1 97 ? -10.998 0.867 41.680 1.00 85.81 97 ASP A C 1
ATOM 784 O O . ASP A 1 97 ? -10.080 1.268 40.960 1.00 85.81 97 ASP A O 1
ATOM 788 N N . TYR A 1 98 ? -11.733 -0.205 41.365 1.00 81.62 98 TYR A N 1
ATOM 789 C CA . TYR A 1 98 ? -11.506 -1.019 40.170 1.00 81.62 98 TYR A CA 1
ATOM 790 C C . TYR A 1 98 ? -11.621 -0.196 38.880 1.00 81.62 98 TYR A C 1
ATOM 792 O O . TYR A 1 98 ? -10.693 -0.177 38.070 1.00 81.62 98 TYR A O 1
ATOM 800 N N . VAL A 1 99 ? -12.721 0.547 38.714 1.00 84.69 99 VAL A N 1
ATOM 801 C CA . VAL A 1 99 ? -12.948 1.397 37.533 1.00 84.69 99 VAL A CA 1
ATOM 802 C C . VAL A 1 99 ? -11.889 2.495 37.440 1.00 84.69 99 VAL A C 1
ATOM 804 O O . VAL A 1 99 ? -11.392 2.798 36.356 1.00 84.69 99 VAL A O 1
ATOM 807 N N . THR A 1 100 ? -11.493 3.082 38.570 1.00 89.88 100 THR A N 1
ATOM 808 C CA . THR A 1 100 ? -10.445 4.111 38.605 1.00 89.88 100 THR A CA 1
ATOM 809 C C . THR A 1 100 ? -9.107 3.550 38.127 1.00 89.88 100 THR A C 1
ATOM 811 O O . THR A 1 100 ? -8.419 4.188 37.324 1.00 89.88 100 THR A O 1
ATOM 814 N N . GLN A 1 101 ? -8.753 2.342 38.567 1.00 92.25 101 GLN A N 1
ATOM 815 C CA . GLN A 1 101 ? -7.531 1.667 38.148 1.00 92.25 101 GLN A CA 1
ATOM 816 C C . GLN A 1 101 ? -7.575 1.261 36.668 1.00 92.25 101 GLN A C 1
ATOM 818 O O . GLN A 1 101 ? -6.591 1.453 35.952 1.00 92.25 101 GLN A O 1
ATOM 823 N N . GLU A 1 102 ? -8.713 0.7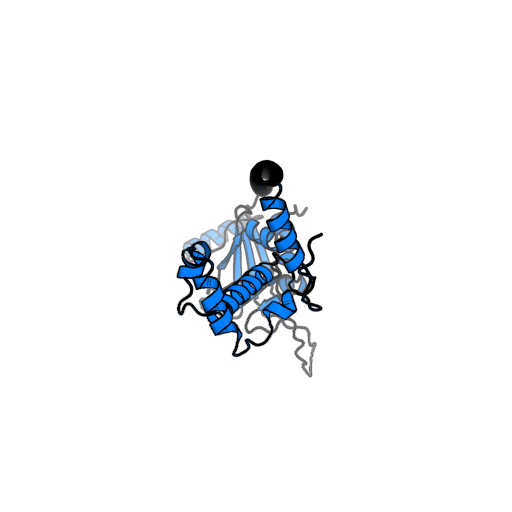70 36.179 1.00 86.88 102 GLU A N 1
ATOM 824 C CA . GLU A 1 102 ? -8.903 0.432 34.765 1.00 86.88 102 GLU A CA 1
ATOM 825 C C . GLU A 1 102 ? -8.764 1.669 33.865 1.00 86.88 102 GLU A C 1
ATOM 827 O O . GLU A 1 102 ? -8.044 1.647 32.861 1.00 86.88 102 GLU A O 1
ATOM 832 N N . ILE A 1 103 ? -9.367 2.794 34.263 1.00 93.81 103 ILE A N 1
ATOM 833 C CA . ILE A 1 103 ? -9.222 4.079 33.567 1.00 93.81 103 ILE A CA 1
ATOM 834 C C . ILE A 1 103 ? -7.760 4.535 33.574 1.00 93.81 103 ILE A C 1
ATOM 836 O O . ILE A 1 103 ? -7.273 5.029 32.555 1.00 93.81 103 ILE A O 1
ATOM 840 N N . TYR A 1 104 ? -7.052 4.385 34.697 1.00 95.50 104 TYR A N 1
ATOM 841 C CA . TYR A 1 104 ? -5.638 4.742 34.795 1.00 95.50 104 TYR A CA 1
ATOM 842 C C . TYR A 1 104 ? -4.783 3.935 33.808 1.00 95.50 104 TYR A C 1
ATOM 844 O O . TYR A 1 104 ? -4.052 4.519 33.006 1.00 95.50 104 TYR A O 1
ATOM 852 N N . ILE A 1 105 ? -4.926 2.606 33.807 1.00 95.00 105 ILE A N 1
ATOM 853 C CA . ILE A 1 105 ? -4.181 1.708 32.910 1.00 95.00 105 ILE A CA 1
ATOM 854 C C . ILE A 1 105 ? -4.507 2.017 31.447 1.00 95.00 105 ILE A C 1
ATOM 856 O O . ILE A 1 105 ? -3.608 2.088 30.605 1.00 95.00 105 ILE A O 1
ATOM 860 N N . THR A 1 106 ? -5.782 2.257 31.139 1.00 93.19 106 THR A N 1
ATOM 861 C CA . THR A 1 106 ? -6.231 2.606 29.787 1.00 93.19 106 THR A CA 1
ATOM 862 C C . THR A 1 106 ? -5.599 3.914 29.317 1.00 93.19 106 THR A C 1
ATOM 864 O O . THR A 1 106 ? -5.093 3.987 28.197 1.00 93.19 106 THR A O 1
ATOM 867 N N . LYS A 1 107 ? -5.558 4.939 30.179 1.00 95.31 107 LYS A N 1
ATOM 868 C CA . LYS A 1 107 ? -4.911 6.223 29.875 1.00 95.31 107 LYS A CA 1
ATOM 869 C C . LYS A 1 107 ? -3.409 6.070 29.659 1.00 95.31 107 LYS A C 1
ATOM 871 O O . LYS A 1 107 ? -2.897 6.602 28.680 1.00 95.31 107 LYS A O 1
ATOM 876 N N . GLU A 1 108 ? -2.711 5.329 30.517 1.00 96.94 108 GLU A N 1
ATOM 877 C CA . GLU A 1 108 ? -1.284 5.049 30.316 1.00 96.94 108 GLU A CA 1
ATOM 878 C C . GLU A 1 108 ? -1.022 4.341 28.985 1.00 96.94 108 GLU A C 1
ATOM 880 O O . GLU A 1 108 ? -0.107 4.708 28.247 1.00 96.94 108 GLU A O 1
ATOM 885 N N . THR A 1 109 ? -1.823 3.321 28.681 1.00 95.38 109 THR A N 1
ATOM 886 C CA . THR A 1 109 ? -1.687 2.533 27.453 1.00 95.38 109 THR A CA 1
ATOM 887 C C . THR A 1 109 ? -1.913 3.418 26.232 1.00 95.38 109 THR A C 1
ATOM 889 O O . THR A 1 109 ? -1.119 3.384 25.293 1.00 95.38 109 THR A O 1
ATOM 892 N N . LEU A 1 110 ? -2.941 4.269 26.265 1.00 96.19 110 LEU A N 1
ATOM 893 C CA . LEU A 1 110 ? -3.221 5.226 25.201 1.00 96.19 110 LEU A CA 1
ATOM 894 C C . LEU A 1 110 ? -2.049 6.190 24.980 1.00 96.19 110 LEU A C 1
ATOM 896 O O . LEU A 1 110 ? -1.652 6.409 23.836 1.00 96.19 110 LEU A O 1
ATOM 900 N N . THR A 1 111 ? -1.465 6.726 26.054 1.00 97.25 111 THR A N 1
ATOM 901 C CA . THR A 1 111 ? -0.294 7.610 25.968 1.00 97.25 111 THR A CA 1
ATOM 902 C C . THR A 1 111 ? 0.892 6.894 25.325 1.00 97.25 111 THR A C 1
ATOM 904 O O . THR A 1 111 ? 1.445 7.398 24.350 1.00 97.25 111 THR A O 1
ATOM 907 N N . LYS A 1 112 ? 1.224 5.678 25.780 1.00 96.31 112 LYS A N 1
ATOM 908 C CA . LYS A 1 112 ? 2.326 4.873 25.220 1.00 96.31 112 LYS A CA 1
ATOM 909 C C . LYS A 1 112 ? 2.114 4.553 23.737 1.00 96.31 112 LYS A C 1
ATOM 911 O O . LYS A 1 112 ? 3.048 4.648 22.943 1.00 96.31 112 LYS A O 1
ATOM 916 N N . ILE A 1 113 ? 0.887 4.207 23.341 1.00 96.62 113 ILE A N 1
ATOM 917 C CA . ILE A 1 113 ? 0.536 3.970 21.932 1.00 96.62 113 ILE A CA 1
ATOM 918 C C . ILE A 1 113 ? 0.691 5.258 21.116 1.00 96.62 113 ILE A C 1
ATOM 920 O O . ILE A 1 113 ? 1.235 5.230 20.013 1.00 96.62 113 ILE A O 1
ATOM 924 N N . SER A 1 114 ? 0.249 6.395 21.654 1.00 96.50 114 SER A N 1
ATOM 925 C CA . SER A 1 114 ? 0.381 7.690 20.986 1.00 96.50 114 SER A CA 1
ATOM 926 C C . SER A 1 114 ? 1.847 8.082 20.777 1.00 96.50 114 SER A C 1
ATOM 928 O O . SER A 1 114 ? 2.209 8.547 19.697 1.00 96.50 114 SER A O 1
ATOM 93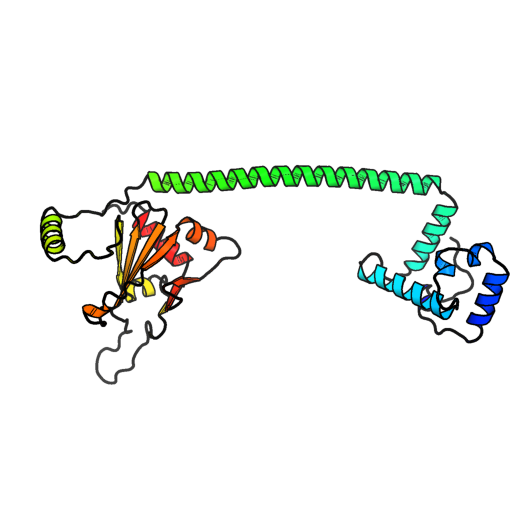0 N N . GLU A 1 115 ? 2.699 7.877 21.781 1.00 97.19 115 GLU A N 1
ATOM 931 C CA . GLU A 1 115 ? 4.143 8.125 21.693 1.00 97.19 115 GLU A CA 1
ATOM 932 C C . GLU A 1 115 ? 4.809 7.218 20.651 1.00 97.19 115 GLU A C 1
ATOM 934 O O . GLU A 1 115 ? 5.600 7.687 19.829 1.00 97.19 115 GLU A O 1
ATOM 939 N N . MET A 1 116 ? 4.442 5.934 20.630 1.00 97.25 116 MET A N 1
ATOM 940 C CA . MET A 1 116 ? 4.946 4.970 19.652 1.00 97.25 116 MET A CA 1
ATOM 941 C C . MET A 1 116 ? 4.544 5.348 18.224 1.00 97.25 116 MET A C 1
ATOM 943 O O . MET A 1 116 ? 5.391 5.363 17.333 1.00 97.25 116 MET A O 1
ATOM 947 N N . ASN A 1 117 ? 3.282 5.725 18.008 1.00 96.19 117 ASN A N 1
ATOM 948 C CA . ASN A 1 117 ? 2.805 6.191 16.705 1.00 96.19 117 ASN A CA 1
ATOM 949 C C . ASN A 1 117 ? 3.562 7.441 16.245 1.00 96.19 117 ASN A C 1
ATOM 951 O O . ASN A 1 117 ? 4.007 7.507 15.100 1.00 96.19 117 ASN A O 1
ATOM 955 N N . HIS A 1 118 ? 3.775 8.404 17.145 1.00 96.56 118 HIS A N 1
ATOM 956 C CA . HIS A 1 118 ? 4.541 9.604 16.829 1.00 96.56 118 HIS A CA 1
ATOM 957 C C . HIS A 1 118 ? 5.992 9.281 16.438 1.00 96.56 118 HIS A C 1
ATOM 959 O O . HIS A 1 118 ? 6.519 9.835 15.471 1.00 96.56 118 HIS A O 1
ATOM 965 N N . SER A 1 119 ? 6.633 8.356 17.158 1.00 96.69 119 SER A N 1
ATOM 966 C CA . SER A 1 119 ? 7.983 7.886 16.842 1.00 96.69 119 SER A CA 1
ATOM 967 C C . SER A 1 119 ? 8.046 7.220 15.462 1.00 96.69 119 SER A C 1
ATOM 969 O O . SER A 1 119 ? 8.893 7.589 14.643 1.00 96.69 119 SER A O 1
ATOM 971 N N . LEU A 1 120 ? 7.102 6.325 15.156 1.00 96.81 120 LEU A N 1
ATOM 972 C CA . LEU A 1 120 ? 7.010 5.654 13.857 1.00 96.81 120 LEU A CA 1
ATOM 973 C C . LEU A 1 120 ? 6.796 6.643 12.703 1.00 96.81 120 LEU A C 1
ATOM 975 O O . LEU A 1 120 ? 7.419 6.500 11.650 1.00 96.81 120 LEU A O 1
ATOM 979 N N . ASP A 1 121 ? 5.980 7.680 12.894 1.00 96.56 121 ASP A N 1
ATOM 980 C CA . ASP A 1 121 ? 5.769 8.723 11.885 1.00 96.56 121 ASP A CA 1
ATOM 981 C C . ASP A 1 121 ? 7.055 9.505 11.577 1.00 96.56 121 ASP A C 1
ATOM 983 O O . ASP A 1 121 ? 7.358 9.803 10.410 1.00 96.56 121 ASP A O 1
ATOM 987 N N . ILE A 1 122 ? 7.850 9.812 12.608 1.00 96.69 122 ILE A N 1
ATOM 988 C CA . ILE A 1 122 ? 9.156 10.461 12.446 1.00 96.69 122 ILE A CA 1
ATOM 989 C C . ILE A 1 122 ? 10.107 9.554 11.658 1.00 96.69 122 ILE A C 1
ATOM 991 O O . ILE A 1 122 ? 10.741 10.014 10.699 1.00 96.69 122 ILE A O 1
ATOM 995 N N . GLU A 1 123 ? 10.201 8.275 12.023 1.00 95.94 123 GLU A N 1
ATOM 996 C CA . GLU A 1 123 ? 11.059 7.305 11.335 1.00 95.94 123 GLU A CA 1
ATOM 997 C C . GLU A 1 123 ? 10.650 7.115 9.874 1.00 95.94 123 GLU A C 1
ATOM 999 O O . GLU A 1 123 ? 11.493 7.167 8.975 1.00 95.94 123 GLU A O 1
ATOM 1004 N N . LEU A 1 124 ? 9.351 6.997 9.608 1.00 94.75 124 LEU A N 1
ATOM 1005 C CA . LEU A 1 124 ? 8.798 6.867 8.267 1.00 94.75 124 LEU A CA 1
ATOM 1006 C C . LEU A 1 124 ? 9.083 8.110 7.413 1.00 94.75 124 LEU A C 1
ATOM 1008 O O . LEU A 1 124 ? 9.451 7.996 6.238 1.00 94.75 124 LEU A O 1
ATOM 1012 N N . SER A 1 125 ? 8.975 9.308 7.990 1.00 94.94 125 SER A N 1
ATOM 1013 C CA . SER A 1 125 ? 9.356 10.561 7.327 1.00 94.94 125 SER A CA 1
ATOM 1014 C C . SER A 1 125 ? 10.855 10.607 7.013 1.00 94.94 125 SER A C 1
ATOM 1016 O O . SER A 1 125 ? 11.255 10.973 5.900 1.00 94.94 125 SER A O 1
ATOM 1018 N N . ARG A 1 126 ? 11.702 10.177 7.956 1.00 95.50 126 ARG A N 1
ATOM 1019 C CA . ARG A 1 126 ? 13.156 10.090 7.768 1.00 95.50 126 ARG A CA 1
ATOM 1020 C C . ARG A 1 126 ? 13.521 9.092 6.670 1.00 95.50 126 ARG A C 1
ATOM 1022 O O . ARG A 1 126 ? 14.332 9.426 5.807 1.00 95.50 126 ARG A O 1
ATOM 1029 N N . LEU A 1 127 ? 12.891 7.920 6.651 1.00 93.88 127 LEU A N 1
ATOM 1030 C CA . LEU A 1 127 ? 13.108 6.896 5.633 1.00 93.88 127 LEU A CA 1
ATOM 1031 C C . LEU A 1 127 ? 12.698 7.393 4.243 1.00 93.88 127 LEU A C 1
ATOM 1033 O O . LEU A 1 127 ? 13.474 7.264 3.298 1.00 93.88 127 LEU A O 1
ATOM 1037 N N . LYS A 1 128 ? 11.533 8.045 4.113 1.00 90.81 128 LYS A N 1
ATOM 1038 C CA . LYS A 1 128 ? 11.094 8.670 2.850 1.00 90.81 128 LYS A CA 1
ATOM 1039 C C . LYS A 1 128 ? 12.117 9.681 2.331 1.00 90.81 128 LYS A C 1
ATOM 1041 O O . LYS A 1 128 ? 12.462 9.649 1.150 1.00 90.81 128 LYS A O 1
ATOM 1046 N N . LYS A 1 129 ? 12.631 10.551 3.209 1.00 93.25 129 LYS A N 1
ATOM 1047 C CA . LYS A 1 129 ? 13.682 11.517 2.853 1.00 93.25 129 LYS A CA 1
ATOM 1048 C C . LYS A 1 129 ? 14.971 10.820 2.428 1.00 93.25 129 LYS A C 1
ATOM 1050 O O . LYS A 1 129 ? 15.579 11.249 1.453 1.00 93.25 129 LYS A O 1
ATOM 1055 N N . HIS A 1 130 ? 15.369 9.759 3.127 1.00 93.25 130 HIS A N 1
ATOM 1056 C CA . HIS A 1 130 ? 16.569 8.999 2.796 1.00 93.25 130 HIS A CA 1
ATOM 1057 C C . HIS A 1 130 ? 16.452 8.339 1.418 1.00 93.25 130 HIS A C 1
ATOM 1059 O O . HIS A 1 130 ? 17.317 8.555 0.578 1.00 93.25 130 HIS A O 1
ATOM 1065 N N . VAL A 1 131 ? 15.339 7.653 1.135 1.00 90.00 131 VAL A N 1
ATOM 1066 C CA . VAL A 1 131 ? 15.057 7.055 -0.184 1.00 90.00 131 VAL A CA 1
ATOM 1067 C C . VAL A 1 131 ? 15.096 8.109 -1.293 1.00 90.00 131 VAL A C 1
ATOM 1069 O O . VAL A 1 131 ? 15.748 7.907 -2.317 1.00 90.00 131 VAL A O 1
ATOM 1072 N N . ASP A 1 132 ? 14.442 9.255 -1.090 1.00 90.38 132 ASP A N 1
ATOM 1073 C CA . ASP A 1 132 ? 14.442 10.341 -2.073 1.00 90.38 132 ASP A CA 1
ATOM 1074 C C . ASP A 1 132 ? 15.836 10.934 -2.296 1.00 90.38 132 ASP A C 1
ATOM 1076 O O . ASP A 1 132 ? 16.178 11.294 -3.424 1.00 90.38 132 ASP A O 1
ATOM 1080 N N . HIS A 1 133 ? 16.644 11.032 -1.240 1.00 92.12 133 HIS A N 1
ATOM 1081 C CA . HIS A 1 133 ? 18.026 11.486 -1.334 1.00 92.12 133 HIS A CA 1
ATOM 1082 C C . HIS A 1 133 ? 18.879 10.487 -2.119 1.00 92.12 133 HIS A C 1
ATOM 1084 O O . HIS A 1 133 ? 19.497 10.871 -3.107 1.00 92.12 133 HIS A O 1
ATOM 1090 N N . THR A 1 134 ? 18.808 9.196 -1.783 1.00 90.00 134 THR A N 1
ATOM 1091 C CA . THR A 1 134 ? 19.536 8.129 -2.482 1.00 90.00 134 THR A CA 1
ATOM 1092 C C . THR A 1 134 ? 19.195 8.079 -3.972 1.00 90.00 134 THR A C 1
ATOM 1094 O O . THR A 1 134 ? 20.095 7.982 -4.805 1.00 90.00 134 THR A O 1
ATOM 1097 N N . ILE A 1 135 ? 17.910 8.189 -4.336 1.00 89.81 135 ILE A N 1
ATOM 1098 C CA . ILE A 1 135 ? 17.489 8.225 -5.747 1.00 89.81 135 ILE A CA 1
ATOM 1099 C C . ILE A 1 135 ? 18.096 9.440 -6.461 1.00 89.81 135 ILE A C 1
ATOM 1101 O O . ILE A 1 135 ? 18.634 9.299 -7.561 1.00 89.81 135 ILE A O 1
ATOM 1105 N N . LYS A 1 136 ? 18.037 10.625 -5.839 1.00 89.62 136 LYS A N 1
ATOM 1106 C CA . LYS A 1 136 ? 18.588 11.860 -6.414 1.00 89.62 136 LYS A CA 1
ATOM 1107 C C . LYS A 1 136 ? 20.102 11.804 -6.569 1.00 89.62 136 LYS A C 1
ATOM 1109 O O . LYS A 1 136 ? 20.611 12.247 -7.593 1.00 89.62 136 LYS A O 1
ATOM 1114 N N . ASP A 1 137 ? 20.819 11.271 -5.590 1.00 87.81 137 ASP A N 1
ATOM 1115 C CA . ASP A 1 137 ? 22.277 11.160 -5.651 1.00 87.81 137 ASP A CA 1
ATOM 1116 C C . ASP A 1 137 ? 22.703 10.190 -6.750 1.00 87.81 137 ASP A C 1
ATOM 1118 O O . ASP A 1 137 ? 23.605 10.488 -7.534 1.00 87.81 137 ASP A O 1
ATOM 1122 N N . PHE A 1 138 ? 21.987 9.073 -6.889 1.00 85.31 138 PHE A N 1
ATOM 1123 C CA . PHE A 1 138 ? 22.226 8.120 -7.965 1.00 85.31 138 PHE A CA 1
ATOM 1124 C C . PHE A 1 138 ? 21.940 8.710 -9.355 1.00 85.31 138 PHE A C 1
ATOM 1126 O O . PHE A 1 138 ? 22.675 8.437 -10.305 1.00 85.31 138 PHE A O 1
ATOM 1133 N N . GLN A 1 139 ? 20.909 9.552 -9.477 1.00 88.38 139 GLN A N 1
ATOM 1134 C CA . GLN A 1 139 ? 20.621 10.317 -10.695 1.00 88.38 139 GLN A CA 1
ATOM 1135 C C . GLN A 1 139 ? 21.721 11.344 -10.995 1.00 88.38 139 GLN A C 1
ATOM 1137 O O . GLN A 1 139 ? 22.231 11.380 -12.109 1.00 88.38 139 GLN A O 1
ATOM 1142 N N . LYS A 1 140 ? 22.154 12.132 -10.004 1.00 84.94 140 LYS A N 1
ATOM 1143 C CA . LYS A 1 140 ? 23.220 13.138 -10.170 1.00 84.94 140 LYS A CA 1
ATOM 1144 C C . LYS A 1 140 ? 24.573 12.532 -10.534 1.00 84.94 140 LYS A C 1
ATOM 1146 O O . LYS A 1 140 ? 25.346 13.157 -11.251 1.00 84.94 140 LYS A O 1
ATOM 1151 N N . ALA A 1 141 ? 24.869 11.331 -10.044 1.00 81.19 141 ALA A N 1
ATOM 1152 C CA . ALA A 1 141 ? 26.117 10.634 -10.336 1.00 81.19 141 ALA A CA 1
ATOM 1153 C C . ALA A 1 141 ? 26.216 10.129 -11.791 1.00 81.19 141 ALA A C 1
ATOM 1155 O O . ALA A 1 141 ? 27.262 9.611 -12.192 1.00 81.19 141 ALA A O 1
ATOM 1156 N N . LYS A 1 142 ? 25.140 10.227 -12.583 1.00 83.56 142 LYS A N 1
ATOM 1157 C CA . LYS A 1 142 ? 25.073 9.738 -13.963 1.00 83.56 142 LYS A CA 1
ATOM 1158 C C . LYS A 1 142 ? 24.934 10.885 -14.954 1.00 83.56 142 LYS A C 1
ATOM 1160 O O . LYS A 1 142 ? 24.157 11.810 -14.756 1.00 83.56 142 LYS A O 1
ATOM 1165 N N . ASP A 1 143 ? 25.667 10.776 -16.059 1.00 83.25 143 ASP A N 1
ATOM 1166 C CA . ASP A 1 143 ? 25.499 11.662 -17.205 1.00 83.25 143 ASP A CA 1
ATOM 1167 C C . ASP A 1 143 ? 24.431 11.092 -18.147 1.00 83.25 143 ASP A C 1
ATOM 1169 O O . ASP A 1 143 ? 24.609 10.026 -18.741 1.00 83.25 143 ASP A O 1
ATOM 1173 N N . PHE A 1 144 ? 23.320 11.815 -18.274 1.00 85.12 144 PHE A N 1
ATOM 1174 C CA . PHE A 1 144 ? 22.229 11.504 -19.200 1.00 85.12 144 PHE A CA 1
ATOM 1175 C C . PHE A 1 144 ? 22.307 12.337 -20.483 1.00 85.12 144 PHE A C 1
ATOM 1177 O O . PHE A 1 144 ? 21.315 12.506 -21.197 1.00 85.12 144 PHE A O 1
ATOM 1184 N N . SER A 1 145 ? 23.486 12.859 -20.811 1.00 81.94 145 SER A N 1
ATOM 1185 C CA . SER A 1 145 ? 23.733 13.479 -22.104 1.00 81.94 145 SER A CA 1
ATOM 1186 C C . SER A 1 145 ? 23.593 12.454 -23.241 1.00 81.94 145 SER A C 1
ATOM 1188 O O . SER A 1 145 ? 23.829 11.254 -23.065 1.00 81.94 145 SER A O 1
ATOM 1190 N N . PRO A 1 146 ? 23.200 12.883 -24.454 1.00 76.69 146 PRO A N 1
ATOM 1191 C CA . PRO A 1 146 ? 23.110 11.984 -25.598 1.00 76.69 146 PRO A CA 1
ATOM 1192 C C . PRO A 1 146 ? 24.460 11.308 -25.893 1.00 76.69 146 PRO A C 1
ATOM 1194 O O . PRO A 1 146 ? 25.433 11.989 -26.216 1.00 76.69 146 PRO A O 1
ATOM 1197 N N . VAL A 1 147 ? 24.503 9.972 -25.857 1.00 67.00 147 VAL A N 1
ATOM 1198 C CA . VAL A 1 147 ? 25.702 9.179 -26.184 1.00 67.00 147 VAL A CA 1
ATOM 1199 C C . VAL A 1 147 ? 26.118 9.456 -27.638 1.00 67.00 147 VAL A C 1
ATOM 1201 O O . VAL A 1 147 ? 25.413 9.079 -28.572 1.00 67.00 147 VAL A O 1
ATOM 1204 N N . HIS A 1 148 ? 27.227 10.185 -27.807 1.00 54.91 148 HIS A N 1
ATOM 1205 C CA . HIS A 1 148 ? 27.921 10.542 -29.054 1.00 54.91 148 HIS A CA 1
ATOM 1206 C C . HIS A 1 148 ? 27.052 10.911 -30.278 1.00 54.91 148 HIS A C 1
ATOM 1208 O O . HIS A 1 148 ? 26.671 10.076 -31.100 1.00 54.91 148 HIS A O 1
ATOM 1214 N N . LYS A 1 149 ? 26.895 12.218 -30.532 1.00 51.25 149 LYS A N 1
ATOM 1215 C CA . LYS A 1 149 ? 26.767 12.712 -31.914 1.00 51.25 149 LYS A CA 1
ATOM 1216 C C . LYS A 1 149 ? 28.175 12.731 -32.513 1.00 51.25 149 LYS A C 1
ATOM 1218 O O . LYS A 1 149 ? 29.010 13.511 -32.064 1.00 51.25 149 LYS A O 1
ATOM 1223 N N . SER A 1 150 ? 28.462 11.900 -33.517 1.00 50.19 150 SER A N 1
ATOM 1224 C CA . SER A 1 150 ? 29.667 12.110 -34.334 1.00 50.19 150 SER A CA 1
ATOM 1225 C C . SER A 1 150 ? 29.642 13.539 -34.900 1.00 50.19 150 SER A C 1
ATOM 1227 O O . SER A 1 150 ? 28.561 14.104 -35.096 1.00 50.19 150 SER A O 1
ATOM 1229 N N . LYS A 1 151 ? 30.804 14.148 -35.176 1.00 52.59 151 LYS A N 1
ATOM 1230 C CA . LYS A 1 151 ? 30.900 15.528 -35.703 1.00 52.59 151 LYS A CA 1
ATOM 1231 C C . LYS A 1 151 ? 30.028 15.758 -36.962 1.00 52.59 151 LYS A C 1
ATOM 1233 O O . LYS A 1 151 ? 29.536 16.862 -37.174 1.00 52.59 151 LYS A O 1
ATOM 1238 N N . PHE A 1 152 ? 29.713 14.701 -37.720 1.00 53.53 152 PHE A N 1
ATOM 1239 C CA . PHE A 1 152 ? 28.790 14.709 -38.868 1.00 53.53 152 PHE A CA 1
ATOM 1240 C C . PHE A 1 152 ? 27.290 14.790 -38.514 1.00 53.53 152 PHE A C 1
ATOM 1242 O O . PHE A 1 152 ? 26.473 15.211 -39.335 1.00 53.53 152 PHE A O 1
ATOM 1249 N N . GLY A 1 153 ? 26.890 14.429 -37.293 1.00 51.44 153 GLY A N 1
ATOM 1250 C CA . GLY A 1 153 ? 25.507 14.546 -36.821 1.00 51.44 153 GLY A CA 1
ATOM 1251 C C . GLY A 1 153 ? 25.037 15.996 -36.664 1.00 51.44 153 GLY A C 1
ATOM 1252 O O . GLY A 1 153 ? 23.842 16.271 -36.785 1.00 51.44 153 GLY A O 1
ATOM 1253 N N . ASN A 1 154 ? 25.964 16.935 -36.448 1.00 53.97 154 ASN A N 1
ATOM 1254 C CA . ASN A 1 154 ? 25.659 18.364 -36.349 1.00 53.97 154 ASN A CA 1
ATOM 1255 C C . ASN A 1 154 ? 25.280 18.967 -37.707 1.00 53.97 154 ASN A C 1
ATOM 1257 O O . ASN A 1 154 ? 24.326 19.739 -37.773 1.00 53.97 154 ASN A O 1
ATOM 1261 N N . PHE A 1 155 ? 25.915 18.523 -38.796 1.00 53.50 155 PHE A N 1
ATOM 1262 C CA . PHE A 1 155 ? 25.584 18.964 -40.155 1.00 53.50 155 PHE A CA 1
ATOM 1263 C C . PHE A 1 155 ? 24.165 18.537 -40.564 1.00 53.50 155 PHE A C 1
ATOM 1265 O O . PHE A 1 155 ? 23.372 19.337 -41.055 1.00 53.50 155 PHE A O 1
ATOM 1272 N N . LYS A 1 156 ? 23.781 17.290 -40.257 1.00 58.19 156 LYS A N 1
ATOM 1273 C CA . LYS A 1 156 ? 22.427 16.775 -40.535 1.00 58.19 156 LYS A CA 1
ATOM 1274 C C . LYS A 1 156 ? 21.340 17.472 -39.705 1.00 58.19 156 LYS A C 1
ATOM 1276 O O . LYS A 1 156 ? 20.202 17.581 -40.159 1.00 58.19 156 LYS A O 1
ATOM 1281 N N . ASN A 1 157 ? 21.673 17.939 -38.500 1.00 53.31 157 ASN A N 1
ATOM 1282 C CA . ASN A 1 157 ? 20.758 18.719 -37.663 1.00 53.31 157 ASN A CA 1
ATOM 1283 C C . ASN A 1 157 ? 20.632 20.171 -38.143 1.00 53.31 157 ASN A C 1
ATOM 1285 O O . ASN A 1 157 ? 19.528 20.705 -38.109 1.00 53.31 157 ASN A O 1
ATOM 1289 N N . ALA A 1 158 ? 21.715 20.783 -38.635 1.00 55.88 158 ALA A N 1
ATOM 1290 C CA . ALA A 1 158 ? 21.680 22.115 -39.242 1.00 55.88 158 ALA A CA 1
ATOM 1291 C C . ALA A 1 158 ? 20.801 22.131 -40.505 1.00 55.88 158 ALA A C 1
ATOM 1293 O O . ALA A 1 158 ? 19.895 22.951 -40.610 1.00 55.88 158 ALA A O 1
ATOM 1294 N N . VAL A 1 159 ? 20.960 21.140 -41.392 1.00 54.78 159 VAL A N 1
ATOM 1295 C CA . VAL A 1 159 ? 20.120 20.993 -42.598 1.00 54.78 159 VAL A CA 1
ATOM 1296 C C . VAL A 1 159 ? 18.641 20.759 -42.246 1.00 54.78 159 VAL A C 1
ATOM 1298 O O . VAL A 1 159 ? 17.755 21.294 -42.904 1.00 54.78 159 VAL A O 1
ATOM 1301 N N . LYS A 1 160 ? 18.343 20.009 -41.175 1.00 53.94 160 LYS A N 1
ATOM 1302 C CA . LYS A 1 160 ? 16.959 19.812 -40.702 1.00 53.94 160 LYS A CA 1
ATOM 1303 C C . LYS A 1 160 ? 16.340 21.054 -40.054 1.00 53.94 160 LYS A C 1
ATOM 1305 O O . LYS A 1 160 ? 15.136 21.238 -40.197 1.00 53.94 160 LYS A O 1
ATOM 1310 N N . LYS A 1 161 ? 17.135 21.875 -39.356 1.00 53.19 161 LYS A N 1
ATOM 1311 C CA . LYS A 1 161 ? 16.682 23.149 -38.771 1.00 53.19 161 LYS A CA 1
ATOM 1312 C C . LYS A 1 161 ? 16.307 24.166 -39.850 1.00 53.19 161 LYS A C 1
ATOM 1314 O O . LYS A 1 161 ? 15.285 24.822 -39.720 1.00 53.19 161 LYS A O 1
ATOM 1319 N N . VAL A 1 162 ? 17.075 24.232 -40.940 1.00 51.50 162 VAL A N 1
ATOM 1320 C CA . VAL A 1 162 ? 16.777 25.110 -42.089 1.00 51.50 162 VAL A CA 1
ATOM 1321 C C . VAL A 1 162 ? 15.498 24.678 -42.827 1.00 51.50 162 VAL A C 1
ATOM 1323 O O . VAL A 1 162 ? 14.799 25.513 -43.384 1.00 51.50 162 VAL A O 1
ATOM 1326 N N . GLN A 1 163 ? 15.126 23.393 -42.773 1.00 50.28 163 GLN A N 1
ATOM 1327 C CA . GLN A 1 163 ? 13.882 22.870 -43.362 1.00 50.28 163 GLN A CA 1
ATOM 1328 C C . GLN A 1 163 ? 12.635 22.998 -42.455 1.00 50.28 163 GLN A C 1
ATOM 1330 O O . GLN A 1 163 ? 11.641 22.317 -42.705 1.00 50.28 163 GLN A O 1
ATOM 1335 N N . GLY A 1 164 ? 12.668 23.812 -41.390 1.00 39.88 164 GLY A N 1
ATOM 1336 C CA . GLY A 1 164 ? 11.482 24.170 -40.591 1.00 39.88 164 GLY A CA 1
ATOM 1337 C C . GLY A 1 164 ? 10.779 23.017 -39.857 1.00 39.88 164 GLY A C 1
ATOM 1338 O O . GLY A 1 164 ? 9.688 23.190 -39.328 1.00 39.88 164 GLY A O 1
ATOM 1339 N N . ARG A 1 165 ? 11.372 21.819 -39.804 1.00 45.69 165 ARG A N 1
ATOM 1340 C CA . ARG A 1 165 ? 10.806 20.670 -39.083 1.00 45.69 165 ARG A CA 1
ATOM 1341 C C . ARG A 1 165 ? 11.302 20.678 -37.640 1.00 45.69 165 ARG A C 1
ATOM 1343 O O . ARG A 1 165 ? 12.142 19.849 -37.279 1.00 45.69 165 ARG A O 1
ATOM 1350 N N . GLU A 1 166 ? 10.795 21.599 -36.823 1.00 43.69 166 GLU A N 1
ATOM 1351 C CA . GLU A 1 166 ? 10.885 21.464 -35.366 1.00 43.69 166 GLU A CA 1
ATOM 1352 C C . GLU A 1 166 ? 10.057 20.251 -34.946 1.00 43.69 166 GLU A C 1
ATOM 1354 O O . GLU A 1 166 ? 8.834 20.262 -34.867 1.00 43.69 166 GLU A O 1
ATOM 1359 N N . ARG A 1 167 ? 10.756 19.133 -34.784 1.00 55.09 167 ARG A N 1
ATOM 1360 C CA . ARG A 1 167 ? 10.192 17.884 -34.290 1.00 55.09 167 ARG A CA 1
ATOM 1361 C C . ARG A 1 167 ? 10.235 17.930 -32.771 1.00 55.09 167 ARG A C 1
ATOM 1363 O O . ARG A 1 167 ? 11.271 18.302 -32.220 1.00 55.09 167 ARG A O 1
ATOM 1370 N N . SER A 1 168 ? 9.177 17.454 -32.118 1.00 53.19 168 SER A N 1
ATOM 1371 C CA . SER A 1 168 ? 9.178 17.112 -30.691 1.00 53.19 168 SER A CA 1
ATOM 1372 C C . SER A 1 168 ? 10.081 15.887 -30.461 1.00 53.19 168 SER A C 1
ATOM 1374 O O . SER A 1 168 ? 9.639 14.762 -30.242 1.00 53.19 168 SER A O 1
ATOM 1376 N N . GLU A 1 169 ? 11.391 16.053 -30.656 1.00 60.00 169 GLU A N 1
ATOM 1377 C CA . GLU A 1 169 ? 12.366 15.015 -30.346 1.00 60.00 169 GLU A CA 1
ATOM 1378 C C . GLU A 1 169 ? 12.646 15.065 -28.848 1.00 60.00 169 GLU A C 1
ATOM 1380 O O . GLU A 1 169 ? 13.174 16.050 -28.333 1.00 60.00 169 GLU A O 1
ATOM 1385 N N . LEU A 1 170 ? 12.313 13.972 -28.162 1.00 67.56 170 LEU A N 1
ATOM 1386 C CA . LEU A 1 170 ? 12.669 13.800 -26.765 1.00 67.56 170 LEU A CA 1
ATOM 1387 C C . LEU A 1 170 ? 14.181 14.027 -26.556 1.00 67.56 170 LEU A C 1
ATOM 1389 O O . LEU A 1 170 ? 15.019 13.518 -27.315 1.00 67.56 170 LEU A O 1
ATOM 1393 N N . GLN A 1 171 ? 14.512 14.822 -25.540 1.00 74.12 171 GLN A N 1
ATOM 1394 C CA . GLN A 1 171 ? 15.872 15.274 -25.249 1.00 74.12 171 GLN A CA 1
ATOM 1395 C C . GLN A 1 171 ? 16.625 14.294 -24.329 1.00 74.12 171 GLN A C 1
ATOM 1397 O O . GLN A 1 171 ? 16.019 13.467 -23.650 1.00 74.12 171 GLN A O 1
ATOM 1402 N N . GLY A 1 172 ? 17.960 14.400 -24.314 1.00 82.44 172 GLY A N 1
ATOM 1403 C CA . GLY A 1 172 ? 18.841 13.605 -23.449 1.00 82.44 172 GLY A CA 1
ATOM 1404 C C . GLY A 1 172 ? 19.248 12.231 -24.002 1.00 82.44 172 GLY A C 1
ATOM 1405 O O . GLY A 1 172 ? 19.225 11.980 -25.217 1.00 82.44 172 GLY A O 1
ATOM 1406 N N . MET A 1 173 ? 19.682 11.354 -23.100 1.00 87.69 173 MET A N 1
ATOM 1407 C CA . MET A 1 173 ? 20.070 9.974 -23.367 1.00 87.69 173 MET A CA 1
ATOM 1408 C C . MET A 1 173 ? 18.865 9.212 -23.905 1.00 87.69 173 MET A C 1
ATOM 1410 O O . MET A 1 173 ? 17.767 9.300 -23.360 1.00 87.69 173 MET A O 1
ATOM 1414 N N . LYS A 1 174 ? 19.058 8.459 -24.990 1.00 89.19 174 LYS A N 1
ATOM 1415 C CA . LYS A 1 174 ? 17.961 7.796 -25.697 1.00 89.19 174 LYS A CA 1
ATOM 1416 C C . LYS A 1 174 ? 18.336 6.408 -26.169 1.00 89.19 174 LYS A C 1
ATOM 1418 O O . LYS A 1 174 ? 19.408 6.200 -26.734 1.00 89.19 174 LYS A O 1
ATOM 1423 N N . PHE A 1 175 ? 17.378 5.504 -26.054 1.00 90.38 175 PHE A N 1
ATOM 1424 C CA . PHE A 1 175 ? 17.467 4.149 -26.571 1.00 90.38 175 PHE A CA 1
ATOM 1425 C C . PHE A 1 175 ? 16.221 3.824 -27.387 1.00 90.38 175 PHE A C 1
ATOM 1427 O O . PHE A 1 175 ? 15.152 4.413 -27.205 1.00 90.38 175 PHE A O 1
ATOM 1434 N N . LYS A 1 176 ? 16.384 2.921 -28.353 1.00 91.62 176 LYS A N 1
ATOM 1435 C CA . LYS A 1 176 ? 15.320 2.515 -29.267 1.00 91.62 176 LYS A CA 1
ATOM 1436 C C . LYS A 1 176 ? 15.189 1.008 -29.238 1.00 91.62 176 LYS A C 1
ATOM 1438 O O . LYS A 1 176 ? 16.195 0.314 -29.369 1.00 91.62 176 LYS A O 1
ATOM 1443 N N . TRP A 1 177 ? 13.955 0.538 -29.169 1.00 94.00 177 TRP A N 1
ATOM 1444 C CA . TRP A 1 177 ? 13.624 -0.872 -29.268 1.00 94.00 177 TRP A CA 1
ATOM 1445 C C . TRP A 1 177 ? 12.495 -1.065 -30.265 1.00 94.00 177 TRP A C 1
ATOM 1447 O O . TRP A 1 177 ? 11.587 -0.241 -30.369 1.00 94.00 177 TRP A O 1
ATOM 1457 N N . ASN A 1 178 ? 12.552 -2.152 -31.021 1.00 92.25 178 ASN A N 1
ATOM 1458 C CA . ASN A 1 178 ? 11.411 -2.589 -31.811 1.00 92.25 178 ASN A CA 1
ATOM 1459 C C . ASN A 1 178 ? 10.438 -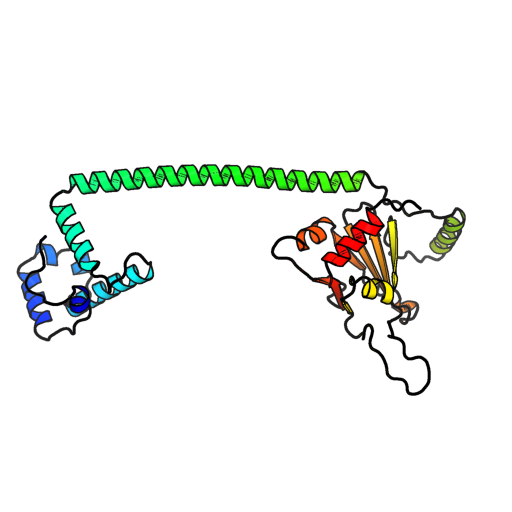3.407 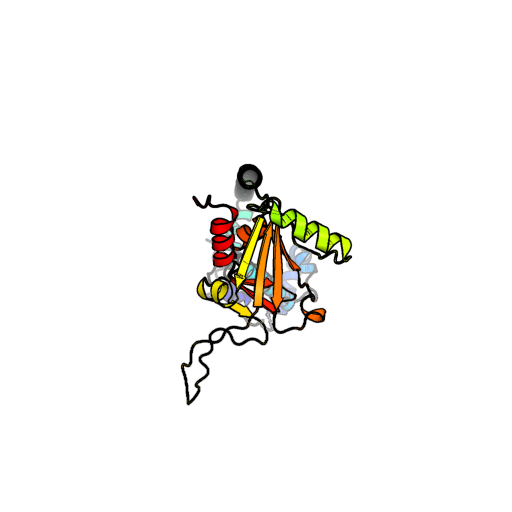-30.940 1.00 92.25 178 ASN A C 1
ATOM 1461 O O . ASN A 1 178 ? 10.769 -3.839 -29.833 1.00 92.25 178 ASN A O 1
ATOM 1465 N N . THR A 1 179 ? 9.229 -3.620 -31.457 1.00 91.88 179 THR A N 1
ATOM 1466 C CA . THR A 1 179 ? 8.176 -4.384 -30.765 1.00 91.88 179 THR A CA 1
ATOM 1467 C C . THR A 1 179 ? 8.640 -5.781 -30.355 1.00 91.88 179 THR A C 1
ATOM 1469 O O . THR A 1 179 ? 8.424 -6.181 -29.214 1.00 91.88 179 THR A O 1
ATOM 1472 N N . LYS A 1 180 ? 9.339 -6.493 -31.250 1.00 91.38 180 LYS A N 1
ATOM 1473 C CA . LYS A 1 180 ? 9.888 -7.831 -30.988 1.00 91.38 180 LYS A CA 1
ATOM 1474 C C . LYS A 1 180 ? 10.828 -7.830 -29.774 1.00 91.38 180 LYS A C 1
ATOM 1476 O O . LYS A 1 180 ? 10.642 -8.620 -28.862 1.00 91.38 180 LYS A O 1
ATOM 1481 N N . GLN A 1 181 ? 11.771 -6.891 -29.714 1.00 93.38 181 GLN A N 1
ATOM 1482 C CA . GLN A 1 181 ? 12.755 -6.771 -28.635 1.00 93.38 181 GLN A CA 1
ATOM 1483 C C . GLN A 1 181 ? 12.112 -6.496 -27.274 1.00 93.38 181 GLN A C 1
ATOM 1485 O O . GLN A 1 181 ? 12.566 -7.045 -26.274 1.00 93.38 181 GLN A O 1
ATOM 1490 N N . LEU A 1 182 ? 11.093 -5.631 -27.207 1.00 94.25 182 LEU A N 1
ATOM 1491 C CA . LEU A 1 182 ? 10.402 -5.362 -25.940 1.00 94.25 182 LEU A CA 1
ATOM 1492 C C . LEU A 1 182 ? 9.511 -6.526 -25.511 1.00 94.25 182 LEU A C 1
ATOM 1494 O O . LEU A 1 182 ? 9.410 -6.789 -24.313 1.00 94.25 182 LEU A O 1
ATOM 1498 N N . TYR A 1 183 ? 8.888 -7.214 -26.467 1.00 93.81 183 TYR A N 1
ATOM 1499 C CA . TYR A 1 183 ? 8.068 -8.392 -26.200 1.00 93.81 183 TYR A CA 1
ATOM 1500 C C . TYR A 1 183 ? 8.918 -9.564 -25.691 1.00 93.81 183 TYR A C 1
ATOM 1502 O O . TYR A 1 183 ? 8.631 -10.117 -24.636 1.00 93.81 183 TYR A O 1
ATOM 1510 N N . GLU A 1 184 ? 10.027 -9.881 -26.367 1.00 91.81 184 GLU A N 1
ATOM 1511 C CA . GLU A 1 184 ? 10.961 -10.948 -25.964 1.00 91.81 184 GLU A CA 1
ATOM 1512 C C . GLU A 1 184 ? 11.612 -10.681 -24.599 1.00 91.81 184 GLU A C 1
ATOM 1514 O O . GLU A 1 184 ? 11.907 -11.611 -23.856 1.00 91.81 184 GLU A O 1
ATOM 1519 N N . ARG A 1 185 ? 11.801 -9.408 -24.231 1.00 93.19 185 ARG A N 1
ATOM 1520 C CA . ARG A 1 185 ? 12.275 -9.003 -22.895 1.00 93.19 185 ARG A CA 1
ATOM 1521 C C . ARG A 1 185 ? 11.174 -9.009 -21.828 1.00 93.19 185 ARG A C 1
ATOM 1523 O O . ARG A 1 185 ? 11.436 -8.612 -20.698 1.00 93.19 185 ARG A O 1
ATOM 1530 N N . GLY A 1 186 ? 9.942 -9.379 -22.177 1.00 93.06 186 GLY A N 1
ATOM 1531 C CA . GLY A 1 186 ? 8.790 -9.382 -21.273 1.00 93.06 186 GLY A CA 1
ATOM 1532 C C . GLY A 1 186 ? 8.313 -7.991 -20.841 1.00 93.06 186 GLY A C 1
ATOM 1533 O O . GLY A 1 186 ? 7.463 -7.887 -19.958 1.00 93.06 186 GLY A O 1
ATOM 1534 N N . VAL A 1 187 ? 8.848 -6.918 -21.436 1.00 95.56 187 VAL A N 1
ATOM 1535 C CA . VAL A 1 187 ? 8.478 -5.531 -21.119 1.00 95.56 187 VAL A CA 1
ATOM 1536 C C . VAL A 1 187 ? 7.123 -5.202 -21.727 1.00 95.56 187 VAL A C 1
ATOM 1538 O O . VAL A 1 187 ? 6.265 -4.649 -21.049 1.00 95.56 187 VAL A O 1
ATOM 1541 N N . LEU A 1 188 ? 6.914 -5.551 -22.995 1.00 94.94 188 LEU A N 1
ATOM 1542 C CA . LEU A 1 188 ? 5.657 -5.318 -23.697 1.00 94.94 188 LEU A CA 1
ATOM 1543 C C . LEU A 1 188 ? 4.739 -6.537 -23.547 1.00 94.94 188 LEU A C 1
ATOM 1545 O O . LEU A 1 188 ? 5.101 -7.620 -23.996 1.00 94.94 188 LEU A O 1
ATOM 1549 N N . LYS A 1 189 ? 3.543 -6.352 -22.971 1.00 92.88 189 LYS A N 1
ATOM 1550 C CA . LYS A 1 189 ? 2.522 -7.410 -22.887 1.00 92.88 189 LYS A CA 1
ATOM 1551 C C . LYS A 1 189 ? 1.597 -7.386 -24.100 1.00 92.88 189 LYS A C 1
ATOM 1553 O O . LYS A 1 189 ? 1.471 -8.385 -24.798 1.00 92.88 189 LYS A O 1
ATOM 1558 N N . THR A 1 190 ? 0.955 -6.247 -24.360 1.00 91.88 190 THR A N 1
ATOM 1559 C CA . THR A 1 190 ? -0.060 -6.131 -25.419 1.00 91.88 190 THR A CA 1
ATOM 1560 C C . THR A 1 190 ? -0.052 -4.751 -26.063 1.00 91.88 190 THR A C 1
ATOM 1562 O O . THR A 1 190 ? 0.202 -3.748 -25.395 1.00 91.88 190 THR A O 1
ATOM 1565 N N . ILE A 1 191 ? -0.414 -4.699 -27.344 1.00 90.06 191 ILE A N 1
ATOM 1566 C CA . ILE A 1 191 ? -0.780 -3.472 -28.057 1.00 90.06 191 ILE A CA 1
ATOM 1567 C C . ILE A 1 191 ? -2.207 -3.671 -28.576 1.00 90.06 191 ILE A C 1
ATOM 1569 O O . ILE A 1 191 ? -2.498 -4.676 -29.222 1.00 90.06 191 ILE A O 1
ATOM 1573 N N . ARG A 1 192 ? -3.118 -2.745 -28.272 1.00 87.94 192 ARG A N 1
ATOM 1574 C CA . ARG A 1 192 ? -4.525 -2.830 -28.672 1.00 87.94 192 ARG A CA 1
ATOM 1575 C C . ARG A 1 192 ? -4.634 -2.892 -30.198 1.00 87.94 192 ARG A C 1
ATOM 1577 O O . ARG A 1 192 ? -4.124 -2.018 -30.890 1.00 87.94 192 ARG A O 1
ATOM 1584 N N . GLY A 1 193 ? -5.331 -3.910 -30.703 1.00 82.12 193 GLY A N 1
ATOM 1585 C CA . GLY A 1 193 ? -5.539 -4.116 -32.140 1.00 82.12 193 GLY A CA 1
ATOM 1586 C C . GLY A 1 193 ? -4.378 -4.799 -32.871 1.00 82.12 193 GLY A C 1
ATOM 1587 O O . GLY A 1 193 ? -4.496 -5.045 -34.066 1.00 82.12 193 GLY A O 1
ATOM 1588 N N . GLU A 1 194 ? -3.291 -5.148 -32.178 1.00 84.38 194 GLU A N 1
ATOM 1589 C CA . GLU A 1 194 ? -2.163 -5.880 -32.755 1.00 84.38 194 GLU A CA 1
ATOM 1590 C C . GLU A 1 194 ? -2.035 -7.266 -32.122 1.00 84.38 194 GLU A C 1
ATOM 1592 O O . GLU A 1 194 ? -2.184 -7.451 -30.914 1.00 84.38 194 GLU A O 1
ATOM 1597 N N . LYS A 1 195 ? -1.705 -8.246 -32.957 1.00 78.88 195 LYS A N 1
ATOM 1598 C CA . LYS A 1 195 ? -1.512 -9.640 -32.565 1.00 78.88 195 LYS A CA 1
ATOM 1599 C C . LYS A 1 195 ? -0.020 -9.911 -32.410 1.00 78.88 195 LYS A C 1
ATOM 1601 O O . LYS A 1 195 ? 0.693 -10.066 -33.400 1.00 78.88 195 LYS A O 1
ATOM 1606 N N . LEU A 1 196 ? 0.470 -9.881 -31.172 1.00 81.81 196 LEU A N 1
ATOM 1607 C CA . LEU A 1 196 ? 1.892 -10.061 -30.869 1.00 81.81 196 LEU A CA 1
ATOM 1608 C C . LEU A 1 196 ? 2.243 -11.550 -30.811 1.00 81.81 196 LEU A C 1
ATOM 1610 O O . LEU A 1 196 ? 1.578 -12.308 -30.115 1.00 81.81 196 LEU A O 1
ATOM 1614 N N . ALA A 1 197 ? 3.305 -11.945 -31.518 1.00 72.31 197 ALA A N 1
ATOM 1615 C CA . ALA A 1 197 ? 3.849 -13.306 -31.526 1.00 72.31 197 ALA A CA 1
ATOM 1616 C C . ALA A 1 197 ? 2.884 -14.420 -31.987 1.00 72.31 197 ALA A C 1
ATOM 1618 O O . ALA A 1 197 ? 3.154 -15.598 -31.761 1.00 72.31 197 ALA A O 1
ATOM 1619 N N . GLU A 1 198 ? 1.803 -14.081 -32.696 1.00 69.75 198 GLU A N 1
ATOM 1620 C CA . GLU A 1 198 ? 0.942 -15.096 -33.304 1.00 69.75 198 GLU A CA 1
ATOM 1621 C C . GLU A 1 198 ? 1.657 -15.787 -34.478 1.00 69.75 198 GLU A C 1
ATOM 1623 O O . GLU A 1 198 ? 2.167 -15.146 -35.408 1.00 69.75 198 GLU A O 1
ATOM 1628 N N . LEU A 1 199 ? 1.666 -17.121 -34.447 1.00 59.16 199 LEU A N 1
ATOM 1629 C CA . LEU A 1 199 ? 2.067 -17.955 -35.573 1.00 59.16 199 LEU A CA 1
ATOM 1630 C C . LEU A 1 199 ? 0.927 -17.948 -36.594 1.00 59.16 199 LEU A C 1
ATOM 1632 O O . LEU A 1 199 ? -0.114 -18.569 -36.399 1.00 59.16 199 LEU A O 1
ATOM 1636 N N . THR A 1 200 ? 1.116 -17.229 -37.698 1.00 56.97 200 THR A N 1
ATOM 1637 C CA . THR A 1 200 ? 0.191 -17.337 -38.832 1.00 56.97 200 THR A CA 1
ATOM 1638 C C . THR A 1 200 ? 0.582 -18.565 -39.640 1.00 56.97 200 THR A C 1
ATOM 1640 O O . THR A 1 200 ? 1.628 -18.561 -40.281 1.00 56.97 200 THR A O 1
ATOM 1643 N N . VAL A 1 201 ? -0.236 -19.620 -39.588 1.00 52.66 201 VAL A N 1
ATOM 1644 C CA . VAL A 1 201 ? -0.052 -20.827 -40.405 1.00 52.66 201 VAL A CA 1
ATOM 1645 C C . VAL A 1 201 ? -0.176 -20.421 -41.875 1.00 52.66 201 VAL A C 1
ATOM 1647 O O . VAL A 1 201 ? -1.274 -20.158 -42.364 1.00 52.66 201 VAL A O 1
ATOM 1650 N N . LYS A 1 202 ? 0.950 -20.309 -42.584 1.00 53.00 202 LYS A N 1
ATOM 1651 C CA . LYS A 1 202 ? 0.963 -20.205 -44.045 1.00 53.00 202 LYS A CA 1
ATOM 1652 C C . LYS A 1 202 ? 1.350 -21.558 -44.627 1.00 53.00 202 LYS A C 1
ATOM 1654 O O . LYS A 1 202 ? 2.383 -22.114 -44.279 1.00 53.00 202 LYS A O 1
ATOM 1659 N N . VAL A 1 203 ? 0.528 -22.045 -45.555 1.00 55.75 203 VAL A N 1
ATOM 1660 C CA . VAL A 1 203 ? 0.673 -23.348 -46.232 1.00 55.75 203 VAL A CA 1
ATOM 1661 C C . VAL A 1 203 ? 1.898 -23.397 -47.168 1.00 55.75 203 VAL A C 1
ATOM 1663 O O . VAL A 1 203 ? 2.301 -24.468 -47.594 1.00 55.75 203 VAL A O 1
ATOM 1666 N N . PHE A 1 204 ? 2.563 -22.264 -47.433 1.00 51.09 204 PHE A N 1
ATOM 1667 C CA . PHE A 1 204 ? 3.831 -22.210 -48.166 1.00 51.09 204 PHE A CA 1
ATOM 1668 C C . PHE A 1 204 ? 4.764 -21.141 -47.567 1.00 51.09 204 PHE A C 1
ATOM 1670 O O . PHE A 1 204 ? 4.405 -19.962 -47.504 1.00 51.09 204 PHE A O 1
ATOM 1677 N N . GLY A 1 205 ? 5.972 -21.548 -47.157 1.00 55.44 205 GLY A N 1
ATOM 1678 C CA . GLY A 1 205 ? 7.056 -20.666 -46.697 1.00 55.44 205 GLY A CA 1
ATOM 1679 C C . GLY A 1 205 ? 7.116 -20.410 -45.182 1.00 55.44 205 GLY A C 1
ATOM 1680 O O . GLY A 1 205 ? 6.109 -20.460 -44.477 1.00 55.44 205 GLY A O 1
ATOM 1681 N N . SER A 1 206 ? 8.331 -20.149 -44.683 1.00 53.22 206 SER A N 1
ATOM 1682 C CA . SER A 1 206 ? 8.685 -20.044 -43.258 1.00 53.22 206 SER A CA 1
ATOM 1683 C C . SER A 1 206 ? 7.705 -19.186 -42.437 1.00 53.22 206 SER A C 1
ATOM 1685 O O . SER A 1 206 ? 7.604 -17.968 -42.585 1.00 53.22 206 SER A O 1
ATOM 1687 N N . SER A 1 207 ? 6.975 -19.846 -41.535 1.00 55.91 207 SER A N 1
ATOM 1688 C CA . SER A 1 207 ? 5.953 -19.241 -40.675 1.00 55.91 207 SER A CA 1
ATOM 1689 C C . SER A 1 207 ? 6.553 -18.877 -39.314 1.00 55.91 207 SER A C 1
ATOM 1691 O O . SER A 1 207 ? 6.412 -19.609 -38.341 1.00 55.91 207 SER A O 1
ATOM 1693 N N . GLY A 1 208 ? 7.278 -17.759 -39.256 1.00 62.31 208 GLY A N 1
ATOM 1694 C CA . GLY A 1 208 ? 7.756 -17.185 -37.993 1.00 62.31 208 GLY A CA 1
ATOM 1695 C C . GLY A 1 208 ? 6.706 -16.287 -37.318 1.00 62.31 208 GLY A C 1
ATOM 1696 O O . GLY A 1 208 ? 5.828 -15.753 -38.007 1.00 62.31 208 GLY A O 1
ATOM 1697 N N . PRO A 1 209 ? 6.796 -16.071 -35.991 1.00 69.31 209 PRO A N 1
ATOM 1698 C CA . PRO A 1 209 ? 5.938 -15.127 -35.280 1.00 69.31 209 PRO A CA 1
ATOM 1699 C C . PRO A 1 209 ? 6.092 -13.722 -35.872 1.00 69.31 209 PRO A C 1
ATOM 1701 O O . PRO A 1 209 ? 7.208 -13.208 -36.018 1.00 69.31 209 PRO A O 1
ATOM 1704 N N . LYS A 1 210 ? 4.968 -13.098 -36.239 1.00 77.00 210 LYS A N 1
ATOM 1705 C CA . LYS A 1 210 ? 4.961 -11.750 -36.821 1.00 77.00 210 LYS A CA 1
ATOM 1706 C C . LYS A 1 210 ? 4.833 -10.694 -35.732 1.00 77.00 210 LYS A C 1
ATOM 1708 O O . LYS A 1 210 ? 4.063 -10.840 -34.788 1.00 77.00 210 LYS A O 1
ATOM 1713 N N . PHE A 1 211 ? 5.573 -9.604 -35.905 1.00 83.50 211 PHE A N 1
ATOM 1714 C CA . PHE A 1 211 ? 5.505 -8.422 -35.052 1.00 83.50 211 PHE A CA 1
ATOM 1715 C C . PHE A 1 211 ? 5.260 -7.186 -35.923 1.00 83.50 211 PHE A C 1
ATOM 1717 O O . PHE A 1 211 ? 5.824 -7.106 -37.020 1.00 83.50 211 PHE A O 1
ATOM 1724 N N . PRO A 1 212 ? 4.449 -6.219 -35.466 1.00 85.81 212 PRO A N 1
ATOM 1725 C CA . PRO A 1 212 ? 4.265 -4.966 -36.185 1.00 85.81 212 PRO A CA 1
ATOM 1726 C C . PRO A 1 212 ? 5.571 -4.158 -36.218 1.00 85.81 212 PRO A C 1
ATOM 1728 O O . PRO A 1 212 ? 6.363 -4.191 -35.271 1.00 85.81 212 PRO A O 1
ATOM 1731 N N . ASP A 1 213 ? 5.794 -3.398 -37.297 1.00 85.50 213 ASP A N 1
ATOM 1732 C CA . ASP A 1 213 ? 6.966 -2.515 -37.435 1.00 85.50 213 ASP A CA 1
ATOM 1733 C C . ASP A 1 213 ? 6.774 -1.200 -36.656 1.00 85.50 213 ASP A C 1
ATOM 1735 O O . ASP A 1 213 ? 6.739 -0.098 -37.213 1.00 85.50 213 ASP A O 1
ATOM 1739 N N . ILE A 1 214 ? 6.611 -1.348 -35.340 1.00 88.31 214 ILE A N 1
ATOM 1740 C CA . ILE A 1 214 ? 6.519 -0.261 -34.367 1.00 88.31 214 ILE A CA 1
ATOM 1741 C C . ILE A 1 214 ? 7.838 -0.183 -33.591 1.00 88.31 214 ILE A C 1
ATOM 1743 O O . ILE A 1 214 ? 8.368 -1.197 -33.114 1.00 88.31 214 ILE A O 1
ATOM 1747 N N . ILE A 1 215 ? 8.363 1.037 -33.469 1.00 90.12 215 ILE A N 1
ATOM 1748 C CA . ILE A 1 215 ? 9.549 1.376 -32.680 1.00 90.12 215 ILE A CA 1
ATOM 1749 C C . ILE A 1 215 ? 9.126 2.175 -31.453 1.00 90.12 215 ILE A C 1
ATOM 1751 O O . ILE A 1 215 ? 8.474 3.208 -31.576 1.00 90.12 215 ILE A O 1
ATOM 1755 N N . PHE A 1 216 ? 9.607 1.752 -30.292 1.00 91.19 216 PHE A N 1
ATOM 1756 C CA . PHE A 1 216 ? 9.521 2.490 -29.044 1.00 91.19 216 PHE A CA 1
ATOM 1757 C C . PHE A 1 216 ? 10.853 3.183 -28.776 1.00 91.19 216 PHE A C 1
ATOM 1759 O O . PHE A 1 216 ? 11.919 2.559 -28.823 1.00 91.19 216 PHE A O 1
ATOM 1766 N N . LYS A 1 217 ? 10.813 4.484 -28.503 1.00 91.62 217 LYS A N 1
ATOM 1767 C CA . LYS A 1 217 ? 11.976 5.235 -28.028 1.00 91.62 217 LYS A CA 1
ATOM 1768 C C . LYS A 1 217 ? 11.737 5.655 -26.595 1.00 91.62 217 LYS A C 1
ATOM 1770 O O . LYS A 1 217 ? 10.725 6.293 -26.338 1.00 91.62 217 LYS A O 1
ATOM 1775 N N . ILE A 1 218 ? 12.673 5.346 -25.705 1.00 93.19 218 ILE A N 1
ATOM 1776 C CA . ILE A 1 218 ? 12.663 5.874 -24.338 1.00 93.19 218 ILE A CA 1
ATOM 1777 C C . ILE A 1 218 ? 13.856 6.805 -24.191 1.00 93.19 218 ILE A C 1
ATOM 1779 O O . ILE A 1 218 ? 14.947 6.509 -24.693 1.00 93.19 218 ILE A O 1
ATOM 1783 N N . SER A 1 219 ? 13.655 7.922 -23.509 1.00 91.69 219 SER A N 1
ATOM 1784 C CA . SER A 1 219 ? 14.718 8.882 -23.241 1.00 91.69 219 SER A CA 1
ATOM 1785 C C . SER A 1 219 ? 14.515 9.631 -21.940 1.00 91.69 219 SER A C 1
ATOM 1787 O O . SER A 1 219 ? 13.389 9.800 -21.475 1.00 91.69 219 SER A O 1
ATOM 1789 N N . THR A 1 220 ? 15.618 10.132 -21.405 1.00 91.69 220 THR A N 1
ATOM 1790 C CA . THR A 1 220 ? 15.643 10.961 -20.207 1.00 91.69 220 THR A CA 1
ATOM 1791 C C . THR A 1 220 ? 16.788 11.963 -20.294 1.00 91.69 220 THR A C 1
ATOM 1793 O O . THR A 1 220 ? 17.828 11.670 -20.885 1.00 91.69 220 THR A O 1
ATOM 1796 N N . SER A 1 221 ? 16.596 13.141 -19.708 1.00 89.75 221 SER A N 1
ATOM 1797 C CA . SER A 1 221 ? 17.625 14.177 -19.576 1.00 89.75 221 SER A CA 1
ATOM 1798 C C . SER A 1 221 ? 18.302 14.183 -18.207 1.00 89.75 221 SER A C 1
ATOM 1800 O O . SER A 1 221 ? 19.375 14.758 -18.076 1.00 89.75 221 SER A O 1
ATOM 1802 N N . ASP A 1 222 ? 17.677 13.585 -17.193 1.00 88.25 222 ASP A N 1
ATOM 1803 C CA . ASP A 1 222 ? 18.081 13.703 -15.786 1.00 88.25 222 ASP A CA 1
ATOM 1804 C C . ASP A 1 222 ? 17.896 12.406 -14.974 1.00 88.25 222 ASP A C 1
ATOM 1806 O O . ASP A 1 222 ? 18.191 12.363 -13.781 1.00 88.25 222 ASP A O 1
ATOM 1810 N N . GLY A 1 223 ? 17.360 11.349 -15.588 1.00 89.06 223 GLY A N 1
ATOM 1811 C CA . GLY A 1 223 ? 16.988 10.104 -14.920 1.00 89.06 223 GLY A CA 1
ATOM 1812 C C . GLY A 1 223 ? 15.752 10.219 -14.019 1.00 89.06 223 GLY A C 1
ATOM 1813 O O . GLY A 1 223 ? 15.289 9.217 -13.484 1.00 89.06 223 GLY A O 1
ATOM 1814 N N . SER A 1 224 ? 15.166 11.400 -13.823 1.00 91.31 224 SER A N 1
ATOM 1815 C CA . SER A 1 224 ? 13.984 11.551 -12.967 1.00 91.31 224 SER A CA 1
ATOM 1816 C C . SER A 1 224 ? 12.712 11.161 -13.713 1.00 91.31 224 SER A C 1
ATOM 1818 O O . SER A 1 224 ? 11.875 10.412 -13.193 1.00 91.31 224 SER A O 1
ATOM 1820 N N . ARG A 1 225 ? 12.602 11.622 -14.962 1.00 92.62 225 ARG A N 1
ATOM 1821 C CA . ARG A 1 225 ? 11.468 11.374 -15.851 1.00 92.62 225 ARG A CA 1
ATOM 1822 C C . ARG A 1 225 ? 11.935 10.734 -17.145 1.00 92.62 225 ARG A C 1
ATOM 1824 O O . ARG A 1 225 ? 12.934 11.136 -17.742 1.00 92.62 225 ARG A O 1
ATOM 1831 N N . PHE A 1 226 ? 11.166 9.755 -17.593 1.00 93.31 226 PHE A N 1
ATOM 1832 C CA . PHE A 1 226 ? 11.391 9.031 -18.831 1.00 93.31 226 PHE A CA 1
ATOM 1833 C C . PHE A 1 226 ? 10.234 9.317 -19.777 1.00 93.31 226 PHE A C 1
ATOM 1835 O O . PHE A 1 226 ? 9.081 9.029 -19.461 1.00 93.31 226 PHE A O 1
ATOM 1842 N N . GLY A 1 227 ? 10.547 9.902 -20.929 1.00 91.75 227 GLY A N 1
ATOM 1843 C CA . GLY A 1 227 ? 9.608 10.026 -22.038 1.00 91.75 227 GLY A CA 1
ATOM 1844 C C . GLY A 1 227 ? 9.651 8.766 -22.890 1.00 91.75 227 GLY A C 1
ATOM 1845 O O . GLY A 1 227 ? 10.741 8.273 -23.191 1.00 91.75 227 GLY A O 1
ATOM 1846 N N . ILE A 1 228 ? 8.489 8.256 -23.289 1.00 91.69 228 ILE A N 1
ATOM 1847 C CA . ILE A 1 228 ? 8.351 7.140 -24.219 1.00 91.69 228 ILE A CA 1
ATOM 1848 C C . ILE A 1 228 ? 7.554 7.582 -25.445 1.00 91.69 228 ILE A C 1
ATOM 1850 O O . ILE A 1 228 ? 6.444 8.085 -25.335 1.00 91.69 228 ILE A O 1
ATOM 1854 N N . GLN A 1 229 ? 8.137 7.394 -26.625 1.00 90.12 229 GLN A N 1
ATOM 1855 C CA . GLN A 1 229 ? 7.529 7.701 -27.918 1.00 90.12 229 GLN A CA 1
ATOM 1856 C C . GLN A 1 229 ? 7.2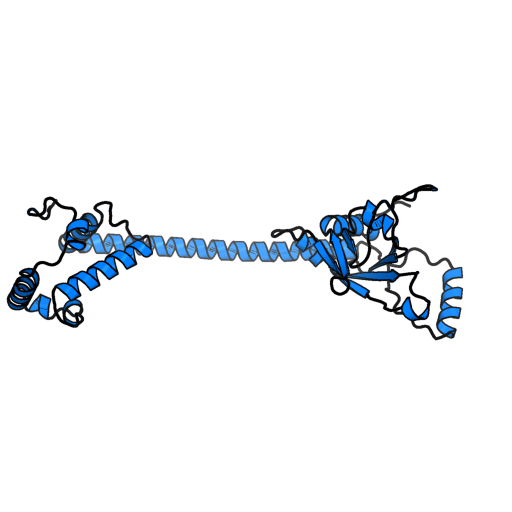86 6.401 -28.681 1.00 90.12 229 GLN A C 1
ATOM 1858 O O . GLN A 1 229 ? 8.207 5.588 -28.825 1.00 90.12 229 GLN A O 1
ATOM 1863 N N . MET A 1 230 ? 6.082 6.234 -29.220 1.00 88.31 230 MET A N 1
ATOM 1864 C CA . MET A 1 230 ? 5.734 5.131 -30.114 1.00 88.31 230 MET A CA 1
ATOM 1865 C C . MET A 1 230 ? 5.729 5.607 -31.572 1.00 88.31 230 MET A C 1
ATOM 1867 O O . MET A 1 230 ? 5.127 6.621 -31.898 1.00 88.31 230 MET A O 1
ATOM 1871 N N . ILE A 1 231 ? 6.394 4.874 -32.468 1.00 86.38 231 ILE A N 1
ATOM 1872 C CA . ILE A 1 231 ? 6.490 5.216 -33.895 1.00 86.38 231 ILE A CA 1
ATOM 1873 C C . ILE A 1 231 ? 6.101 4.008 -34.732 1.00 86.38 231 ILE A C 1
ATOM 1875 O O . ILE A 1 231 ? 6.866 3.048 -34.828 1.00 86.38 231 ILE A O 1
ATOM 1879 N N . ASP A 1 232 ? 4.945 4.082 -35.382 1.00 83.31 232 ASP A N 1
ATOM 1880 C CA . ASP A 1 232 ? 4.491 3.077 -36.342 1.00 83.31 232 ASP A CA 1
ATOM 1881 C C . ASP A 1 232 ? 4.977 3.439 -37.751 1.00 83.31 232 ASP A C 1
ATOM 1883 O O . ASP A 1 232 ? 4.538 4.432 -38.337 1.00 83.31 232 ASP A O 1
ATOM 1887 N N . LYS A 1 233 ? 5.897 2.646 -38.315 1.00 76.00 233 LYS A N 1
ATOM 1888 C CA . LYS A 1 233 ? 6.455 2.933 -39.646 1.00 76.00 233 LYS A CA 1
ATOM 1889 C C . LYS A 1 233 ? 5.473 2.681 -40.789 1.00 76.00 233 LYS A C 1
ATOM 1891 O O . LYS A 1 233 ? 5.703 3.205 -41.884 1.00 76.00 233 LYS A O 1
ATOM 1896 N N . ARG A 1 234 ? 4.415 1.894 -40.546 1.00 77.50 234 ARG A N 1
ATOM 1897 C CA . ARG A 1 234 ? 3.371 1.562 -41.532 1.00 77.50 234 ARG A CA 1
ATOM 1898 C C . ARG A 1 234 ? 2.471 2.759 -41.809 1.00 77.50 234 ARG A C 1
ATOM 1900 O O . ARG A 1 234 ? 1.950 2.905 -42.910 1.00 77.50 234 ARG A O 1
ATOM 1907 N N . LYS A 1 235 ? 2.311 3.642 -40.822 1.00 68.44 235 LYS A N 1
ATOM 1908 C CA . LYS A 1 235 ? 1.639 4.924 -41.008 1.00 68.44 235 LYS A CA 1
ATOM 1909 C C . LYS A 1 235 ? 2.575 5.804 -41.853 1.00 68.44 235 LYS A C 1
ATOM 1911 O O . LYS A 1 235 ? 3.765 5.915 -41.559 1.00 68.44 235 LYS A O 1
ATOM 1916 N N . GLY A 1 236 ? 2.079 6.332 -42.976 1.00 59.75 236 GLY A N 1
ATOM 1917 C CA . GLY A 1 236 ? 2.856 7.158 -43.917 1.00 59.75 236 GLY A CA 1
ATOM 1918 C C . GLY A 1 236 ? 3.448 8.409 -43.253 1.00 59.75 236 GLY A C 1
ATOM 1919 O O . GLY A 1 236 ? 3.060 8.717 -42.129 1.00 59.75 236 GLY A O 1
ATOM 1920 N N . PRO A 1 237 ? 4.381 9.137 -43.899 1.00 59.91 237 PRO A N 1
ATOM 1921 C CA . PRO A 1 237 ? 5.123 10.241 -43.284 1.00 59.91 237 PRO A CA 1
ATOM 1922 C C . PRO A 1 237 ? 4.233 11.243 -42.543 1.00 59.91 237 PRO A C 1
ATOM 1924 O O . PRO A 1 237 ? 4.604 11.614 -41.445 1.00 59.91 237 PRO A O 1
ATOM 1927 N N . ASP A 1 238 ? 3.037 11.563 -43.035 1.00 54.78 238 ASP A N 1
ATOM 1928 C CA . ASP A 1 238 ? 2.132 12.524 -42.384 1.00 54.78 238 ASP A CA 1
ATOM 1929 C C . ASP A 1 238 ? 1.413 11.974 -41.133 1.00 54.78 238 ASP A C 1
ATOM 1931 O O . ASP A 1 238 ? 0.985 12.737 -40.276 1.00 54.78 238 ASP A O 1
ATOM 1935 N N . LYS A 1 239 ? 1.330 10.642 -40.978 1.00 51.56 239 LYS A N 1
ATOM 1936 C CA . LYS A 1 239 ? 0.774 9.940 -39.799 1.00 51.56 239 LYS A CA 1
ATOM 1937 C C . LYS A 1 239 ? 1.834 9.221 -38.953 1.00 51.56 239 LYS A C 1
ATOM 1939 O O . LYS A 1 239 ? 1.495 8.656 -37.917 1.00 51.56 239 LYS A O 1
ATOM 1944 N N . ARG A 1 240 ? 3.117 9.266 -39.347 1.00 49.22 240 ARG A N 1
ATOM 1945 C CA . ARG A 1 240 ? 4.264 8.860 -38.499 1.00 49.22 240 ARG A CA 1
ATOM 1946 C C . ARG A 1 240 ? 4.394 9.726 -37.246 1.00 49.22 240 ARG A C 1
ATOM 1948 O O . ARG A 1 240 ? 5.157 9.358 -36.361 1.00 49.22 240 ARG A O 1
ATOM 1955 N N . TYR A 1 241 ? 3.686 10.856 -37.226 1.00 49.34 241 TYR A N 1
ATOM 1956 C CA . TYR A 1 241 ? 3.763 11.931 -36.244 1.00 49.34 241 TYR A CA 1
ATOM 1957 C C . TYR A 1 241 ? 2.467 12.121 -35.446 1.00 49.34 241 TYR A C 1
ATOM 1959 O O . TYR A 1 241 ? 2.286 13.179 -34.849 1.00 49.34 241 TYR A O 1
ATOM 1967 N N . SER A 1 242 ? 1.577 11.116 -35.370 1.00 49.28 242 SER A N 1
ATOM 1968 C CA . SER A 1 242 ? 0.752 11.005 -34.156 1.00 49.28 242 SER A CA 1
ATOM 1969 C C . SER A 1 242 ? 1.713 10.612 -33.030 1.00 49.28 242 SER A C 1
ATOM 1971 O O . SER A 1 242 ? 1.844 9.435 -32.695 1.00 49.28 242 SER A O 1
ATOM 1973 N N . ASP A 1 243 ? 2.511 11.587 -32.592 1.00 55.16 243 ASP A N 1
ATOM 1974 C CA . ASP A 1 243 ? 3.528 11.486 -31.557 1.00 55.16 243 ASP A CA 1
ATOM 1975 C C . ASP A 1 243 ? 2.794 11.328 -30.227 1.00 55.16 243 ASP A C 1
ATOM 1977 O O . ASP A 1 243 ? 2.752 12.234 -29.399 1.00 55.16 243 ASP A O 1
ATOM 1981 N N . ASP A 1 244 ? 2.180 10.160 -30.045 1.00 65.19 244 ASP A N 1
ATOM 1982 C CA . ASP A 1 244 ? 1.763 9.692 -28.741 1.00 65.19 244 ASP A CA 1
ATOM 1983 C C . ASP A 1 244 ? 3.067 9.545 -27.952 1.00 65.19 244 ASP A C 1
ATOM 1985 O O 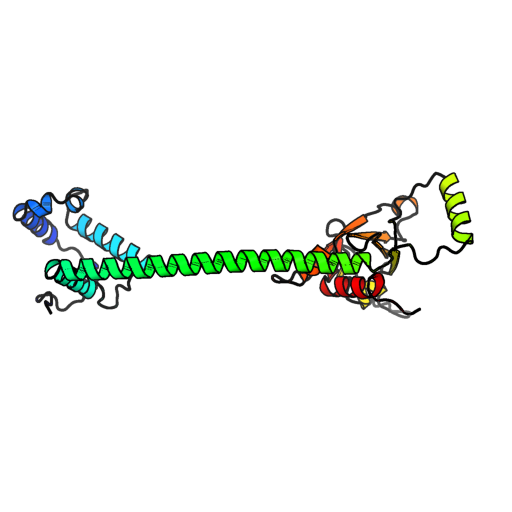. ASP A 1 244 ? 3.850 8.603 -28.127 1.00 65.19 244 ASP A O 1
ATOM 1989 N N . VAL A 1 245 ? 3.354 10.587 -27.182 1.00 80.38 245 VAL A N 1
ATOM 1990 C CA . VAL A 1 245 ? 4.440 10.659 -26.222 1.00 80.38 245 VAL A CA 1
ATOM 1991 C C . VAL A 1 245 ? 3.792 10.541 -24.862 1.00 80.38 245 VAL A C 1
ATOM 1993 O O . VAL A 1 245 ? 2.955 11.355 -24.486 1.00 80.38 245 VAL A O 1
ATOM 1996 N N . ASP A 1 246 ? 4.198 9.519 -24.130 1.00 88.94 246 ASP A N 1
ATOM 1997 C CA . ASP A 1 246 ? 3.818 9.341 -22.741 1.00 88.94 246 ASP A CA 1
ATOM 1998 C C . ASP A 1 246 ? 5.053 9.562 -21.867 1.00 88.94 246 ASP A C 1
ATOM 2000 O O . ASP A 1 246 ? 6.191 9.569 -22.351 1.00 88.94 246 ASP A O 1
ATOM 2004 N N . SER A 1 247 ? 4.859 9.763 -20.571 1.00 91.31 247 SER A N 1
ATOM 2005 C CA . SER A 1 247 ? 5.982 9.888 -19.648 1.00 91.31 247 SER A CA 1
ATOM 2006 C C . SER A 1 247 ? 5.680 9.250 -18.308 1.00 91.31 247 SER A C 1
ATOM 2008 O O . SER A 1 247 ? 4.559 9.309 -17.815 1.00 91.31 247 SER A O 1
ATOM 2010 N N . PHE A 1 248 ? 6.710 8.692 -17.685 1.00 93.00 248 PHE A N 1
ATOM 2011 C CA . PHE A 1 248 ? 6.631 8.166 -16.328 1.00 93.00 248 PHE A CA 1
ATOM 2012 C C . PHE A 1 248 ? 7.842 8.622 -15.516 1.00 93.00 248 PHE A C 1
ATOM 2014 O O . PHE A 1 248 ? 8.917 8.891 -16.061 1.00 93.00 248 PHE A O 1
ATOM 2021 N N . SER A 1 249 ? 7.670 8.738 -14.200 1.00 93.31 249 SER A N 1
ATOM 2022 C CA . SER A 1 249 ? 8.783 9.023 -13.297 1.00 93.31 249 SER A CA 1
ATOM 2023 C C . SER A 1 249 ? 9.434 7.723 -12.828 1.00 93.31 249 SER A C 1
ATOM 2025 O O . SER A 1 249 ? 8.766 6.701 -12.649 1.00 93.31 249 SER A O 1
ATOM 2027 N N . PHE A 1 250 ? 10.746 7.753 -12.596 1.00 93.31 250 PHE A N 1
ATOM 2028 C CA . PHE A 1 250 ? 11.458 6.602 -12.035 1.00 93.31 250 PHE A CA 1
ATOM 2029 C C . PHE A 1 250 ? 10.921 6.223 -10.651 1.00 93.31 250 PHE A C 1
ATOM 2031 O O . PHE A 1 250 ? 10.765 5.046 -10.333 1.00 93.31 250 PHE A O 1
ATOM 2038 N N . LYS A 1 251 ? 10.586 7.237 -9.844 1.00 91.19 251 LYS A N 1
ATOM 2039 C CA . LYS A 1 251 ? 10.037 7.060 -8.498 1.00 91.19 251 LYS A CA 1
ATOM 2040 C C . LYS A 1 251 ? 8.696 6.333 -8.534 1.00 91.19 251 LYS A C 1
ATOM 2042 O O . LYS A 1 251 ? 8.488 5.422 -7.740 1.00 91.19 251 LYS A O 1
ATOM 2047 N N . ASP A 1 252 ? 7.803 6.694 -9.453 1.00 91.81 252 ASP A N 1
ATOM 2048 C CA . ASP A 1 252 ? 6.505 6.024 -9.570 1.00 91.81 252 ASP A CA 1
ATOM 2049 C C . ASP A 1 252 ? 6.660 4.597 -10.097 1.00 91.81 252 ASP A C 1
ATOM 2051 O O . ASP A 1 252 ? 5.983 3.693 -9.612 1.00 91.81 252 ASP A O 1
ATOM 2055 N N . LEU A 1 253 ? 7.621 4.359 -10.995 1.00 92.88 253 LEU A N 1
ATOM 2056 C CA . LEU A 1 253 ? 7.958 3.008 -11.430 1.00 92.88 253 LEU A CA 1
ATOM 2057 C C . LEU A 1 253 ? 8.481 2.141 -10.271 1.00 92.88 253 LEU A C 1
ATOM 2059 O O . LEU A 1 253 ? 8.061 0.994 -10.147 1.00 92.88 253 LEU A O 1
ATOM 2063 N N . ILE A 1 254 ? 9.322 2.675 -9.377 1.00 91.75 254 ILE A N 1
ATOM 2064 C CA . ILE A 1 254 ? 9.748 1.963 -8.157 1.00 91.75 254 ILE A CA 1
ATOM 2065 C C . ILE A 1 254 ? 8.555 1.690 -7.237 1.00 91.75 254 ILE A C 1
ATOM 2067 O O . ILE A 1 254 ? 8.404 0.565 -6.768 1.00 91.75 254 ILE A O 1
ATOM 2071 N N . LYS A 1 255 ? 7.684 2.683 -7.005 1.00 90.38 255 LYS A N 1
ATOM 2072 C CA . LYS A 1 255 ? 6.497 2.516 -6.147 1.00 90.38 255 LYS A CA 1
ATOM 2073 C C . LYS A 1 255 ? 5.609 1.361 -6.601 1.00 90.38 255 LYS A C 1
ATOM 2075 O O . LYS A 1 255 ? 5.070 0.668 -5.753 1.00 90.38 255 LYS A O 1
ATOM 2080 N N . THR A 1 256 ? 5.503 1.104 -7.909 1.00 92.38 256 THR A N 1
ATOM 2081 C CA . THR A 1 256 ? 4.711 -0.031 -8.426 1.00 92.38 256 THR A CA 1
ATOM 2082 C C . THR A 1 256 ? 5.212 -1.406 -7.974 1.00 92.38 256 THR A C 1
ATOM 2084 O O . THR A 1 256 ? 4.484 -2.388 -8.106 1.00 92.38 256 THR A O 1
ATOM 2087 N N . GLN A 1 257 ? 6.446 -1.497 -7.468 1.00 90.94 257 GLN A N 1
ATOM 2088 C CA . GLN A 1 257 ? 7.038 -2.738 -6.968 1.00 90.94 257 GLN A CA 1
ATOM 2089 C C . GLN A 1 257 ? 6.742 -2.996 -5.484 1.00 90.94 257 GLN A C 1
ATOM 2091 O O . GLN A 1 257 ? 7.064 -4.076 -4.998 1.00 90.94 257 GLN A O 1
ATOM 2096 N N . VAL A 1 258 ? 6.150 -2.027 -4.780 1.00 87.69 258 VAL A N 1
ATOM 2097 C CA . VAL A 1 258 ? 5.842 -2.086 -3.344 1.00 87.69 258 VAL A CA 1
ATOM 2098 C C . VAL A 1 258 ? 4.327 -2.231 -3.153 1.00 87.69 258 VAL A C 1
ATOM 2100 O O . VAL A 1 258 ? 3.556 -1.838 -4.021 1.00 87.69 258 VAL A O 1
ATOM 2103 N N . GLU A 1 259 ? 3.903 -2.850 -2.052 1.00 81.62 259 GLU A N 1
ATOM 2104 C CA . GLU A 1 259 ? 2.521 -3.273 -1.794 1.00 81.62 259 GLU A CA 1
ATOM 2105 C C . GLU A 1 259 ? 1.488 -2.114 -1.807 1.00 81.62 259 GLU A C 1
ATOM 2107 O O . GLU A 1 259 ? 1.715 -1.099 -1.144 1.00 81.62 259 GLU A O 1
ATOM 2112 N N . PRO A 1 260 ? 0.349 -2.247 -2.529 1.00 81.38 260 PRO A N 1
ATOM 2113 C CA . PRO A 1 260 ? -0.002 -3.341 -3.436 1.00 81.38 260 PRO A CA 1
ATOM 2114 C C . PRO A 1 260 ? 0.801 -3.272 -4.742 1.00 81.38 260 PRO A C 1
ATOM 2116 O O . PRO A 1 260 ? 0.824 -2.253 -5.435 1.00 81.38 260 PRO A O 1
ATOM 2119 N N . LYS A 1 261 ? 1.431 -4.394 -5.111 1.00 88.94 261 LYS A N 1
ATOM 2120 C CA . LYS A 1 261 ? 2.249 -4.478 -6.322 1.00 88.94 261 LYS A CA 1
ATOM 2121 C C . LYS A 1 261 ? 1.377 -4.286 -7.563 1.00 88.94 261 LYS A C 1
ATOM 2123 O O . LYS A 1 261 ? 0.463 -5.065 -7.823 1.00 88.94 261 LYS A O 1
ATOM 2128 N N . ILE A 1 262 ? 1.707 -3.287 -8.375 1.00 91.69 262 ILE A N 1
ATOM 2129 C CA . ILE A 1 262 ? 1.028 -3.025 -9.646 1.00 91.69 262 ILE A CA 1
ATOM 2130 C C . ILE A 1 262 ? 1.836 -3.700 -10.751 1.00 91.69 262 ILE A C 1
ATOM 2132 O O . ILE A 1 262 ? 2.922 -3.244 -11.112 1.00 91.69 262 ILE A O 1
ATOM 2136 N N . GLU A 1 263 ? 1.313 -4.788 -11.313 1.00 92.69 263 GLU A N 1
ATOM 2137 C CA . GLU A 1 263 ? 2.050 -5.583 -12.304 1.00 92.69 263 GLU A CA 1
ATOM 2138 C C . GLU A 1 263 ? 2.204 -4.904 -13.667 1.00 92.69 263 GLU A C 1
ATOM 2140 O O . GLU A 1 263 ? 3.166 -5.175 -14.394 1.00 92.69 263 GLU A O 1
ATOM 2145 N N . THR A 1 264 ? 1.241 -4.064 -14.047 1.00 94.44 264 THR A N 1
ATOM 2146 C CA . THR A 1 264 ? 1.161 -3.509 -15.400 1.00 94.44 264 THR A CA 1
ATOM 2147 C C . THR A 1 264 ? 0.917 -2.014 -15.419 1.00 94.44 264 THR A C 1
ATOM 2149 O O . THR A 1 264 ? 0.139 -1.506 -14.615 1.00 94.44 264 THR A O 1
ATOM 2152 N N . TRP A 1 265 ? 1.496 -1.335 -16.402 1.00 93.12 265 TRP A N 1
ATOM 2153 C CA . TRP A 1 265 ? 1.258 0.077 -16.684 1.00 93.12 265 TRP A CA 1
ATOM 2154 C C . TRP A 1 265 ? 0.650 0.225 -18.071 1.00 93.12 265 TRP A C 1
ATOM 2156 O O . TRP A 1 265 ? 1.052 -0.445 -19.026 1.00 93.12 265 TRP A O 1
ATOM 2166 N N . LYS A 1 266 ? -0.355 1.092 -18.168 1.00 93.75 266 LYS A N 1
ATOM 2167 C CA . LYS A 1 266 ? -1.065 1.399 -19.407 1.00 93.75 266 LYS A CA 1
ATOM 2168 C C . LYS A 1 266 ? -0.522 2.709 -19.964 1.00 93.75 266 LYS A C 1
ATOM 2170 O O . LYS A 1 266 ? -0.580 3.723 -19.282 1.00 93.75 266 LYS A O 1
ATOM 2175 N N . LEU A 1 267 ? 0.014 2.669 -21.176 1.00 90.25 267 LEU A N 1
ATOM 2176 C CA . LEU A 1 267 ? 0.596 3.815 -21.871 1.00 90.25 267 LEU A CA 1
ATOM 2177 C C . LEU A 1 267 ? -0.251 4.176 -23.092 1.00 90.25 267 LEU A C 1
ATOM 2179 O O . LEU A 1 267 ? -0.966 3.324 -23.636 1.00 90.25 267 LEU A O 1
ATOM 2183 N N . PHE A 1 268 ? -0.147 5.431 -23.529 1.00 89.00 268 PHE A N 1
ATOM 2184 C CA . PHE A 1 268 ? -0.775 5.939 -24.755 1.00 89.00 268 PHE A CA 1
ATOM 2185 C C . PHE A 1 268 ? -2.292 5.716 -24.767 1.00 89.00 268 PHE A C 1
ATOM 2187 O O . PHE A 1 268 ? -2.824 4.986 -25.606 1.00 89.00 268 PHE A O 1
ATOM 2194 N N . HIS A 1 269 ? -2.996 6.292 -23.790 1.00 85.75 269 HIS A N 1
ATOM 2195 C CA . HIS A 1 269 ? -4.450 6.135 -23.637 1.00 85.75 269 HIS A CA 1
ATOM 2196 C C . HIS A 1 269 ? -4.893 4.661 -23.536 1.00 85.75 269 HIS A C 1
ATOM 2198 O O . HIS A 1 269 ? -5.924 4.261 -24.073 1.00 85.75 269 HIS A O 1
ATOM 2204 N N . SER A 1 270 ? -4.108 3.837 -22.831 1.00 84.69 270 SER A N 1
ATOM 2205 C CA . SER A 1 270 ? -4.330 2.389 -22.666 1.00 84.69 270 SER A CA 1
ATOM 2206 C C . SER A 1 270 ? -4.197 1.541 -23.934 1.00 84.69 270 SER A C 1
ATOM 2208 O O . SER A 1 270 ? -4.609 0.380 -23.938 1.00 84.69 270 SER A O 1
ATOM 2210 N N . ASN A 1 271 ? -3.591 2.073 -24.996 1.00 87.94 271 ASN A N 1
ATOM 2211 C CA . ASN A 1 271 ? -3.325 1.296 -26.204 1.00 87.94 271 ASN A CA 1
ATOM 2212 C C . ASN A 1 271 ? -2.149 0.332 -26.038 1.00 87.94 271 ASN A C 1
ATOM 2214 O O . ASN A 1 271 ? -2.078 -0.659 -26.758 1.00 87.94 271 ASN A O 1
ATOM 2218 N N . VAL A 1 272 ? -1.238 0.589 -25.099 1.00 91.38 272 VAL A N 1
ATOM 2219 C CA . VAL A 1 272 ? -0.075 -0.267 -24.845 1.00 91.38 272 VAL A CA 1
ATOM 2220 C C . VAL A 1 272 ? -0.051 -0.668 -23.378 1.00 91.38 272 VAL A C 1
ATOM 2222 O O . VAL A 1 272 ? -0.187 0.176 -22.497 1.00 91.38 272 VAL A O 1
ATOM 2225 N N . VAL A 1 273 ? 0.144 -1.958 -23.112 1.00 94.88 273 VAL A N 1
ATOM 2226 C CA . VAL A 1 273 ? 0.296 -2.493 -21.754 1.00 94.88 273 VAL A CA 1
ATOM 2227 C C . VAL A 1 273 ? 1.703 -3.038 -21.595 1.00 94.88 273 VAL A C 1
ATOM 2229 O O . VAL A 1 273 ? 2.137 -3.903 -22.362 1.00 94.88 273 VAL A O 1
ATOM 2232 N N . VAL A 1 274 ? 2.403 -2.548 -20.578 1.00 95.75 274 VAL A N 1
ATOM 2233 C CA . VAL A 1 274 ? 3.762 -2.974 -20.234 1.00 95.75 274 VAL A CA 1
ATOM 2234 C C . VAL A 1 274 ? 3.799 -3.635 -18.861 1.00 95.75 274 VAL A C 1
ATOM 2236 O O . VAL A 1 274 ? 2.954 -3.365 -18.012 1.00 95.75 274 VAL A O 1
ATOM 2239 N N . ASN A 1 275 ? 4.765 -4.525 -18.649 1.00 96.62 275 ASN A N 1
ATOM 2240 C CA . ASN A 1 275 ? 5.069 -5.120 -17.352 1.00 96.62 275 ASN A CA 1
ATOM 2241 C C . ASN A 1 275 ? 5.989 -4.183 -16.554 1.00 96.62 275 ASN A C 1
ATOM 2243 O O . ASN A 1 275 ? 7.078 -3.848 -17.022 1.00 96.62 275 ASN A O 1
ATOM 2247 N N . ASN A 1 276 ? 5.586 -3.803 -15.342 1.00 95.19 276 ASN A N 1
ATOM 2248 C CA . ASN A 1 276 ? 6.299 -2.800 -14.546 1.00 95.19 276 ASN A CA 1
ATOM 2249 C C . ASN A 1 276 ? 7.650 -3.287 -14.037 1.00 95.19 276 ASN A C 1
ATOM 2251 O O . ASN A 1 276 ? 8.628 -2.545 -14.096 1.00 95.19 276 ASN A O 1
ATOM 2255 N N . SER A 1 277 ? 7.728 -4.540 -13.588 1.00 95.31 277 SER A N 1
ATOM 2256 C CA . SER A 1 277 ? 8.981 -5.125 -13.103 1.00 95.31 277 SER A CA 1
ATOM 2257 C C . SER A 1 277 ? 10.010 -5.227 -14.232 1.00 95.31 277 SER A C 1
ATOM 2259 O O . SER A 1 277 ? 11.171 -4.862 -14.053 1.00 95.31 277 SER A O 1
ATOM 2261 N N . GLN A 1 278 ? 9.577 -5.655 -15.423 1.00 96.50 278 GLN A N 1
ATOM 2262 C CA . GLN A 1 278 ? 10.465 -5.756 -16.585 1.00 96.50 278 GLN A CA 1
ATOM 2263 C C . GLN A 1 278 ? 10.838 -4.382 -17.148 1.00 96.50 278 GLN A C 1
ATOM 2265 O O . GLN A 1 278 ? 11.983 -4.176 -17.551 1.00 96.50 278 GLN A O 1
ATOM 2270 N N . LEU A 1 279 ? 9.913 -3.416 -17.135 1.00 95.75 279 LEU A N 1
ATOM 2271 C CA . LEU A 1 279 ? 10.216 -2.034 -17.501 1.00 95.75 279 LEU A CA 1
ATOM 2272 C C . LEU A 1 279 ? 11.250 -1.430 -16.545 1.00 95.75 279 LEU A C 1
ATOM 2274 O O . LEU A 1 279 ? 12.223 -0.844 -17.010 1.00 95.75 279 LEU A O 1
ATOM 2278 N N . LEU A 1 280 ? 11.101 -1.620 -15.231 1.00 95.38 280 LEU A N 1
ATOM 2279 C CA . LEU A 1 280 ? 12.084 -1.157 -14.250 1.00 95.38 280 LEU A CA 1
ATOM 2280 C C . LEU A 1 280 ? 13.456 -1.778 -14.507 1.00 95.38 280 LEU A C 1
ATOM 2282 O O . LEU A 1 280 ? 14.451 -1.057 -14.579 1.00 95.38 280 LEU A O 1
ATOM 2286 N N . HIS A 1 281 ? 13.507 -3.095 -14.716 1.00 94.81 281 HIS A N 1
ATOM 2287 C CA . HIS A 1 281 ? 14.748 -3.790 -15.037 1.00 94.81 281 HIS A CA 1
ATOM 2288 C C . HIS A 1 281 ? 15.395 -3.255 -16.326 1.00 94.81 281 HIS A C 1
ATOM 2290 O O . HIS A 1 281 ? 16.611 -3.046 -16.366 1.00 94.81 281 HIS A O 1
ATOM 2296 N N . LEU A 1 282 ? 14.599 -2.975 -17.365 1.00 94.88 282 LEU A N 1
ATOM 2297 C CA . LEU A 1 282 ? 15.066 -2.356 -18.607 1.00 94.88 282 LEU A CA 1
ATOM 2298 C C . LEU A 1 282 ? 15.663 -0.965 -18.344 1.00 94.88 282 LEU A C 1
ATOM 2300 O O . LEU A 1 282 ? 16.777 -0.688 -18.787 1.00 94.88 282 LEU A O 1
ATOM 2304 N N . ILE A 1 283 ? 14.956 -0.105 -17.607 1.00 94.19 283 ILE A N 1
ATOM 2305 C CA . ILE A 1 283 ? 15.418 1.254 -17.304 1.00 94.19 283 ILE A CA 1
ATOM 2306 C C . ILE A 1 283 ? 16.720 1.224 -16.506 1.00 94.19 283 ILE A C 1
ATOM 2308 O O . ILE A 1 283 ? 17.694 1.871 -16.893 1.00 94.19 283 ILE A O 1
ATOM 2312 N N . VAL A 1 284 ? 16.778 0.419 -15.444 1.00 92.69 284 VAL A N 1
ATOM 2313 C CA . VAL A 1 284 ? 17.988 0.271 -14.628 1.00 92.69 284 VAL A CA 1
ATOM 2314 C C . VAL A 1 284 ? 19.151 -0.258 -15.469 1.00 92.69 284 VAL A C 1
ATOM 2316 O O . VAL A 1 284 ? 20.246 0.296 -15.416 1.00 92.69 284 VAL A O 1
ATOM 2319 N N . SER A 1 285 ? 18.923 -1.274 -16.300 1.00 91.06 285 SER A N 1
ATOM 2320 C CA . SER A 1 285 ? 19.983 -1.899 -17.099 1.00 91.06 285 SER A CA 1
ATOM 2321 C C . SER A 1 285 ? 20.556 -0.990 -18.186 1.00 91.06 285 SER A C 1
ATOM 2323 O O . SER A 1 285 ? 21.748 -1.063 -18.460 1.00 91.06 285 SER A O 1
ATOM 2325 N N . PHE A 1 286 ? 19.733 -0.155 -18.827 1.00 89.25 286 PHE A N 1
ATOM 2326 C CA . PHE A 1 286 ? 20.176 0.642 -19.978 1.00 89.25 286 PHE A CA 1
ATOM 2327 C C . PHE A 1 286 ? 20.550 2.082 -19.630 1.00 89.25 286 PHE A C 1
ATOM 2329 O O . PHE A 1 286 ? 21.471 2.621 -20.239 1.00 89.25 286 PHE A O 1
ATOM 2336 N N . PHE A 1 287 ? 19.864 2.704 -18.670 1.00 88.38 287 PHE A N 1
ATOM 2337 C CA . PHE A 1 287 ? 20.097 4.109 -18.324 1.00 88.38 287 PHE A CA 1
ATOM 2338 C C . PHE A 1 287 ? 20.969 4.281 -17.081 1.00 88.38 287 PHE A C 1
ATOM 2340 O O . PHE A 1 287 ? 21.692 5.266 -16.978 1.00 88.38 287 PHE A O 1
ATOM 2347 N N . TYR A 1 288 ? 20.938 3.329 -16.146 1.00 86.88 288 TYR A N 1
ATOM 2348 C CA . TYR A 1 288 ? 21.638 3.471 -14.869 1.00 86.88 288 TYR A CA 1
ATOM 2349 C C . TYR A 1 288 ? 22.859 2.567 -14.717 1.00 86.88 288 TYR A C 1
ATOM 2351 O O . TYR A 1 288 ? 23.869 2.981 -14.138 1.00 86.88 288 TYR A O 1
ATOM 2359 N N . LYS A 1 289 ? 22.832 1.345 -15.253 1.00 83.56 289 LYS A N 1
ATOM 2360 C CA . LYS A 1 289 ? 24.006 0.473 -15.256 1.00 83.56 289 LYS A CA 1
ATOM 2361 C C . LYS A 1 289 ? 25.056 1.070 -16.191 1.00 83.56 289 LYS A C 1
ATOM 2363 O O . LYS A 1 289 ? 24.759 1.488 -17.306 1.00 83.56 289 LYS A O 1
ATOM 2368 N N . ARG A 1 290 ? 26.302 1.167 -15.716 1.00 60.66 290 ARG A N 1
ATOM 2369 C CA . ARG A 1 290 ? 27.430 1.572 -16.563 1.00 60.66 290 ARG A CA 1
ATOM 2370 C C . ARG A 1 290 ? 27.633 0.421 -17.549 1.00 60.66 290 ARG A C 1
ATOM 2372 O O . ARG A 1 290 ? 28.165 -0.614 -17.163 1.00 60.66 290 ARG A O 1
ATOM 2379 N N . ASN A 1 291 ? 27.144 0.557 -18.777 1.00 50.97 291 ASN A N 1
ATOM 2380 C CA . ASN A 1 291 ? 27.585 -0.332 -19.841 1.00 50.97 291 ASN A CA 1
ATOM 2381 C C . ASN A 1 291 ? 29.054 0.021 -20.067 1.00 50.97 291 ASN A C 1
ATOM 2383 O O . ASN A 1 291 ? 29.353 1.103 -20.567 1.00 50.97 291 ASN A O 1
ATOM 2387 N N . ALA A 1 292 ? 29.960 -0.836 -19.595 1.00 34.62 292 ALA A N 1
ATOM 2388 C CA . ALA A 1 292 ? 31.295 -0.883 -20.160 1.00 34.62 292 ALA A CA 1
ATOM 2389 C C . ALA A 1 292 ? 31.089 -1.238 -21.638 1.00 34.62 292 ALA A C 1
ATOM 2391 O O . ALA A 1 292 ? 30.704 -2.363 -21.957 1.00 34.62 292 ALA A O 1
ATOM 2392 N N . LEU A 1 293 ? 31.161 -0.217 -22.489 1.00 32.47 293 LEU A N 1
ATOM 2393 C CA . LEU A 1 293 ? 31.444 -0.380 -23.907 1.00 32.47 293 LEU A CA 1
ATOM 2394 C C . LEU A 1 293 ? 32.943 -0.622 -24.044 1.00 32.47 293 LEU A C 1
ATOM 2396 O O . LEU A 1 293 ? 33.693 0.091 -23.337 1.00 32.47 293 LEU A O 1
#

InterPro domains:
  IPR000593 IQGAP, helical domain [PF03836] (51-194)

pLDDT: mean 80.45, std 15.88, range [32.47, 97.25]

Secondary structure (DSSP, 8-state):
----TT-SS-HHHHHHSPPPTTHHHHHHHHHHH-HHHHT-HHHHT-SS-SHHHHHHHHHHHHHHHHHTTS--TTTTHHHHHHHHHHHHHH-HHHHHHHHHHHHHHHHHHHHHHHHHHHHHHHHHHHHHHHHHHHHHHHHHTS--S-S---HHHHHHHHHHHHTT----PPPSEEEEEEHHHHHHTT-EEEETT---S-----SSS--PPP---EEEEEEESSSSEEEEEEEETTS-TTTTT---EEEEEHHHHHHTTSSSP--EEEETTTTEEEEHHHHHHHHIIIIIS----

Organism: Saccharomyces pastorianus (NCBI:txid27292)